Protein AF-A0A8B6CRE3-F1 (afdb_monomer)

Nearest PDB structures (foldseek):
  6i1z-assembly1_A  TM=7.083E-01  e=6.833E-04  Zea mays
  5oge-assembly2_B  TM=6.617E-01  e=1.080E-01  Saccharomyces cerevisiae S288C
  5oge-assembly1_A  TM=6.511E-01  e=1.199E-01  Saccharomyces cerevisiae S288C
  5oge-assembly1_E  TM=6.604E-01  e=1.640E-01  Saccharomyces cerevisiae S288C

Structure (mmCIF, N/CA/C/O backbone):
data_AF-A0A8B6CRE3-F1
#
_entry.id   AF-A0A8B6CRE3-F1
#
loop_
_atom_site.group_PDB
_atom_site.id
_atom_site.type_symbol
_atom_site.label_atom_id
_atom_site.label_alt_id
_atom_site.label_comp_id
_atom_site.label_asym_id
_atom_site.label_entity_id
_atom_site.label_seq_id
_atom_site.pdbx_PDB_ins_code
_atom_site.Cartn_x
_atom_site.Cartn_y
_atom_site.Cartn_z
_atom_site.occupancy
_atom_site.B_iso_or_equiv
_atom_site.auth_seq_id
_atom_site.auth_comp_id
_atom_site.auth_asym_id
_atom_site.auth_atom_id
_atom_site.pdbx_PDB_model_num
ATOM 1 N N . MET A 1 1 ? -23.042 31.629 43.636 1.00 33.00 1 MET A N 1
ATOM 2 C CA . MET A 1 1 ? -23.044 31.567 42.159 1.00 33.00 1 MET A CA 1
ATOM 3 C C . MET A 1 1 ? -22.557 30.177 41.751 1.00 33.00 1 MET A C 1
ATOM 5 O O . MET A 1 1 ? -21.409 29.861 41.999 1.00 33.00 1 MET A O 1
ATOM 9 N N . LYS A 1 2 ? -23.509 29.351 41.285 1.00 31.88 2 LYS A N 1
ATOM 10 C CA . LYS A 1 2 ? -23.461 27.961 40.771 1.00 31.88 2 LYS A CA 1
ATOM 11 C C . LYS A 1 2 ? -22.619 26.887 41.491 1.00 31.88 2 LYS A C 1
ATOM 13 O O . LYS A 1 2 ? -21.472 26.625 41.160 1.00 31.88 2 LYS A O 1
ATOM 18 N N . LEU A 1 3 ? -23.333 26.172 42.363 1.00 33.44 3 LEU A N 1
ATOM 19 C CA . LEU A 1 3 ? -23.233 24.728 42.592 1.00 33.44 3 LEU A CA 1
ATOM 20 C C . LEU A 1 3 ? -23.450 23.946 41.281 1.00 33.44 3 LEU A C 1
ATOM 22 O O . LEU A 1 3 ? -24.386 24.267 40.550 1.00 33.44 3 LEU A O 1
ATOM 26 N N . TYR A 1 4 ? -22.675 22.882 41.055 1.00 28.62 4 TYR A N 1
ATOM 27 C CA . TYR A 1 4 ? -23.170 21.641 40.447 1.00 28.62 4 TYR A CA 1
ATOM 28 C C . TYR A 1 4 ? -22.479 20.444 41.114 1.00 28.62 4 TYR A C 1
ATOM 30 O O . TYR A 1 4 ? -21.312 20.146 40.884 1.00 28.62 4 TYR A O 1
ATOM 38 N N . TYR A 1 5 ? -23.248 19.816 41.998 1.00 32.84 5 TYR A N 1
ATOM 39 C CA . TYR A 1 5 ? -23.133 18.437 42.463 1.00 32.84 5 TYR A CA 1
ATOM 40 C C . TYR A 1 5 ? -23.416 17.498 41.274 1.00 32.84 5 TYR A C 1
ATOM 42 O O . TYR A 1 5 ? -24.185 17.907 40.397 1.00 32.84 5 TYR A O 1
ATOM 50 N N . LYS A 1 6 ? -22.903 16.254 41.288 1.00 31.64 6 LYS A N 1
ATOM 51 C CA . LYS A 1 6 ? -23.678 15.005 41.066 1.00 31.64 6 LYS A CA 1
ATOM 52 C C . LYS A 1 6 ? -22.848 13.860 40.446 1.00 31.64 6 LYS A C 1
ATOM 54 O O . LYS A 1 6 ? -22.390 13.955 39.313 1.00 31.64 6 LYS A O 1
ATOM 59 N N . ASN A 1 7 ? -22.834 12.763 41.207 1.00 37.19 7 ASN A N 1
ATOM 60 C CA . ASN A 1 7 ? -22.562 11.361 40.871 1.00 37.19 7 ASN A CA 1
ATOM 61 C C . ASN A 1 7 ? -21.112 10.862 40.915 1.00 37.19 7 ASN A C 1
ATOM 63 O O . ASN A 1 7 ? -20.439 10.703 39.899 1.00 37.19 7 ASN A O 1
ATOM 67 N N . ASP A 1 8 ? -20.734 10.459 42.129 1.00 43.66 8 ASP A N 1
ATOM 68 C CA . ASP A 1 8 ? -19.935 9.264 42.386 1.00 43.66 8 ASP A CA 1
ATOM 69 C C . ASP A 1 8 ? -20.635 8.024 41.796 1.00 43.66 8 ASP A C 1
ATOM 71 O O . ASP A 1 8 ? -21.373 7.309 42.469 1.00 43.66 8 ASP A O 1
ATOM 75 N N . GLU A 1 9 ? -20.404 7.760 40.515 1.00 34.50 9 GLU A N 1
ATOM 76 C CA . GLU A 1 9 ? -20.385 6.394 40.004 1.00 34.50 9 GLU A CA 1
ATOM 77 C C . GLU A 1 9 ? -18.933 6.081 39.666 1.00 34.50 9 GLU A C 1
ATOM 79 O O . GLU A 1 9 ? -18.397 6.478 38.629 1.00 34.50 9 GLU A O 1
ATOM 84 N N . VAL A 1 10 ? -18.274 5.370 40.580 1.00 39.34 10 VAL A N 1
ATOM 85 C CA . VAL A 1 10 ? -17.059 4.628 40.259 1.00 39.34 10 VAL A CA 1
ATOM 86 C C . VAL A 1 10 ? -17.464 3.619 39.188 1.00 39.34 10 VAL A C 1
ATOM 88 O O . VAL A 1 10 ? -17.980 2.546 39.499 1.00 39.34 10 VAL A O 1
ATOM 91 N N . LEU A 1 11 ? -17.280 3.983 37.914 1.00 35.19 11 LEU A N 1
ATOM 92 C CA . LEU A 1 11 ? -17.276 3.036 36.805 1.00 35.19 11 LEU A CA 1
ATOM 93 C C . LEU A 1 11 ? -16.412 1.855 37.258 1.00 35.19 11 LEU A C 1
ATOM 95 O O . LEU A 1 11 ? -15.239 2.078 37.581 1.00 35.19 11 LEU A O 1
ATOM 99 N N . PRO A 1 12 ? -16.942 0.620 37.330 1.00 31.61 12 PRO A N 1
ATOM 100 C CA . PRO A 1 12 ? -16.087 -0.512 37.608 1.00 31.61 12 PRO A CA 1
ATOM 101 C C . PRO A 1 12 ? -15.033 -0.493 36.512 1.00 31.61 12 PRO A C 1
ATOM 103 O O . PRO A 1 12 ? -15.376 -0.515 35.328 1.00 31.61 12 PRO A O 1
ATOM 106 N N . LEU A 1 13 ? -13.760 -0.394 36.910 1.00 39.12 13 LEU A N 1
ATOM 107 C CA . LEU A 1 13 ? -12.634 -0.699 36.042 1.00 39.12 13 LEU A CA 1
ATOM 108 C C . LEU A 1 13 ? -12.998 -2.020 35.378 1.00 39.12 13 LEU A C 1
ATOM 110 O O . LEU A 1 13 ? -12.989 -3.064 36.034 1.00 39.12 13 LEU A O 1
ATOM 114 N N . GLN A 1 14 ? -13.431 -1.956 34.115 1.00 39.16 14 GLN A N 1
ATOM 115 C CA . GLN A 1 14 ? -13.709 -3.131 33.317 1.00 39.16 14 GLN A CA 1
ATOM 116 C C . GLN A 1 14 ? -12.368 -3.831 33.221 1.00 39.16 14 GLN A C 1
ATOM 118 O O . GLN A 1 14 ? -11.506 -3.489 32.417 1.00 39.16 14 GLN A O 1
ATOM 123 N N . ASN A 1 15 ? -12.185 -4.775 34.134 1.00 40.69 15 ASN A N 1
ATOM 124 C CA . ASN A 1 15 ? -11.089 -5.701 34.181 1.00 40.69 15 ASN A CA 1
ATOM 125 C C . ASN A 1 15 ? -11.290 -6.595 32.957 1.00 40.69 15 ASN A C 1
ATOM 127 O O . ASN A 1 15 ? -11.902 -7.664 33.032 1.00 40.69 15 ASN A O 1
ATOM 131 N N . THR A 1 16 ? -10.899 -6.088 31.784 1.00 46.41 16 THR A N 1
ATOM 132 C CA . THR A 1 16 ? -10.845 -6.852 30.546 1.00 46.41 16 THR A CA 1
ATOM 133 C C . THR A 1 16 ? -9.880 -7.985 30.825 1.00 46.41 16 THR A C 1
ATOM 135 O O . THR A 1 16 ? -8.665 -7.799 30.859 1.00 46.41 16 THR A O 1
ATOM 138 N N . LYS A 1 17 ? -10.459 -9.143 31.146 1.00 44.06 17 LYS A N 1
ATOM 139 C CA . LYS A 1 17 ? -9.772 -10.346 31.605 1.00 44.06 17 LYS A CA 1
ATOM 140 C C . LYS A 1 17 ? -8.507 -10.580 30.763 1.00 44.06 17 LYS A C 1
ATOM 142 O O . LYS A 1 17 ? -8.600 -10.473 29.536 1.00 44.06 17 LYS A O 1
ATOM 147 N N . PRO A 1 18 ? -7.374 -11.006 31.353 1.00 54.81 18 PRO A N 1
ATOM 148 C CA . PRO A 1 18 ? -6.128 -11.276 30.621 1.00 54.81 18 PRO A CA 1
ATOM 149 C C . PRO A 1 18 ? -6.309 -12.286 29.472 1.00 54.81 18 PRO A C 1
ATOM 151 O O . PRO A 1 18 ? -5.592 -12.238 28.479 1.00 54.81 18 PRO A O 1
ATOM 154 N N . LYS A 1 19 ? -7.344 -13.138 29.545 1.00 53.16 19 LYS A N 1
ATOM 155 C CA . LYS A 1 19 ? -7.753 -14.054 28.467 1.00 53.16 19 LYS A CA 1
ATOM 156 C C . LYS A 1 19 ? -8.211 -13.343 27.182 1.00 53.16 19 LYS A C 1
ATOM 158 O O . LYS A 1 19 ? -7.986 -13.872 26.102 1.00 53.16 19 LYS A O 1
ATOM 163 N N . SER A 1 20 ? -8.813 -12.155 27.278 1.00 69.88 20 SER A N 1
ATOM 164 C CA . SER A 1 20 ? -9.224 -11.358 26.107 1.00 69.88 20 SER A CA 1
ATOM 165 C C . SER A 1 20 ? -8.036 -10.686 25.413 1.00 69.88 20 SER A C 1
ATOM 167 O O . SER A 1 20 ? -7.996 -10.647 24.187 1.00 69.88 20 SER A O 1
ATOM 169 N N . ALA A 1 21 ? -7.041 -10.237 26.187 1.00 77.69 21 ALA A N 1
ATOM 170 C CA . ALA A 1 21 ? -5.801 -9.663 25.668 1.00 77.69 21 ALA A CA 1
ATOM 171 C C . ALA A 1 21 ? -4.895 -10.731 25.038 1.00 77.69 21 ALA A C 1
ATOM 173 O O . ALA A 1 21 ? -4.285 -10.500 24.001 1.00 77.69 21 ALA A O 1
ATOM 174 N N . PHE A 1 22 ? -4.840 -11.925 25.635 1.00 80.50 22 PHE A N 1
ATOM 175 C CA . PHE A 1 22 ? -4.118 -13.051 25.051 1.00 80.50 22 PHE A CA 1
ATOM 176 C C . PHE A 1 22 ? -4.774 -13.529 23.750 1.00 80.50 22 PHE A C 1
ATOM 178 O O . PHE A 1 22 ? -4.088 -13.701 22.748 1.00 80.50 22 PHE A O 1
ATOM 185 N N . LEU A 1 23 ? -6.103 -13.687 23.730 1.00 84.00 23 LEU A N 1
ATOM 186 C CA . LEU A 1 23 ? -6.820 -14.092 22.520 1.00 84.00 23 LEU A CA 1
ATOM 187 C C . LEU A 1 23 ? -6.678 -13.056 21.399 1.00 84.00 23 LEU A C 1
ATOM 189 O O . LEU A 1 23 ? -6.436 -13.436 20.256 1.00 84.00 23 LEU A O 1
ATOM 193 N N . SER A 1 24 ? -6.768 -11.761 21.715 1.00 82.50 24 SER A N 1
ATOM 194 C CA . SER A 1 24 ? -6.562 -10.710 20.717 1.00 82.50 24 SER A CA 1
ATOM 195 C C . SER A 1 24 ? -5.120 -10.688 20.211 1.00 82.50 24 SER A C 1
ATOM 197 O O . SER A 1 24 ? -4.913 -10.559 19.009 1.00 82.50 24 SER A O 1
ATOM 199 N N . LEU A 1 25 ? -4.123 -10.902 21.074 1.00 87.19 25 LEU A N 1
ATOM 200 C CA . LEU A 1 25 ? -2.724 -11.022 20.659 1.00 87.19 25 LEU A CA 1
ATOM 201 C C . LEU A 1 25 ? -2.509 -12.212 19.714 1.00 87.19 25 LEU A C 1
ATOM 203 O O . LEU A 1 25 ? -1.847 -12.063 18.687 1.00 87.19 25 LEU A O 1
ATOM 207 N N . VAL A 1 26 ? -3.083 -13.375 20.029 1.00 90.56 26 VAL A N 1
ATOM 208 C CA . VAL A 1 26 ? -3.006 -14.571 19.175 1.00 90.56 26 VAL A CA 1
ATOM 209 C C . VAL A 1 26 ? -3.680 -14.318 17.825 1.00 90.56 26 VAL A C 1
ATOM 211 O O . VAL A 1 26 ? -3.103 -14.650 16.792 1.00 90.56 26 VAL A O 1
ATOM 214 N N . GLN A 1 27 ? -4.848 -13.672 17.809 1.00 87.06 27 GLN A N 1
ATOM 215 C CA . GLN A 1 27 ? -5.541 -13.284 16.576 1.00 87.06 27 GLN A CA 1
ATOM 216 C C . GLN A 1 27 ? -4.703 -12.319 15.732 1.00 87.06 27 GLN A C 1
ATOM 218 O O . GLN A 1 27 ? -4.482 -12.581 14.552 1.00 87.06 27 GLN A O 1
ATOM 223 N N . TRP A 1 28 ? -4.171 -11.254 16.335 1.00 87.19 28 TRP A N 1
ATOM 224 C CA . TRP A 1 28 ? -3.284 -10.304 15.660 1.00 87.19 28 TRP A CA 1
ATOM 225 C C . TRP A 1 28 ? -2.042 -10.988 15.089 1.00 87.19 28 TRP A C 1
ATOM 227 O O . TRP A 1 28 ? -1.660 -10.727 13.951 1.00 87.19 28 TRP A O 1
ATOM 237 N N . THR A 1 29 ? -1.440 -11.901 15.850 1.00 88.12 29 THR A N 1
ATOM 238 C CA . THR A 1 29 ? -0.252 -12.643 15.415 1.00 88.12 29 THR A CA 1
ATOM 239 C C . THR A 1 29 ? -0.581 -13.572 14.247 1.00 88.12 29 THR A C 1
ATOM 241 O O . THR A 1 29 ? 0.136 -13.566 13.250 1.00 88.12 29 THR A O 1
ATOM 244 N N . CYS A 1 30 ? -1.696 -14.308 14.309 1.00 92.19 30 CYS A N 1
ATOM 245 C CA . CYS A 1 30 ? -2.172 -15.122 13.187 1.00 92.19 30 CYS A CA 1
ATOM 246 C C . CYS A 1 30 ? -2.424 -14.277 11.934 1.00 92.19 30 CYS A C 1
ATOM 248 O O . CYS A 1 30 ? -1.997 -14.665 10.849 1.00 92.19 30 CYS A O 1
ATOM 250 N N . MET A 1 31 ? -3.067 -13.113 12.072 1.00 89.19 31 MET A N 1
ATOM 251 C CA . MET A 1 31 ? -3.314 -12.206 10.947 1.00 89.19 31 MET A CA 1
ATOM 252 C C . MET A 1 31 ? -2.009 -11.703 10.318 1.00 89.19 31 MET A C 1
ATOM 25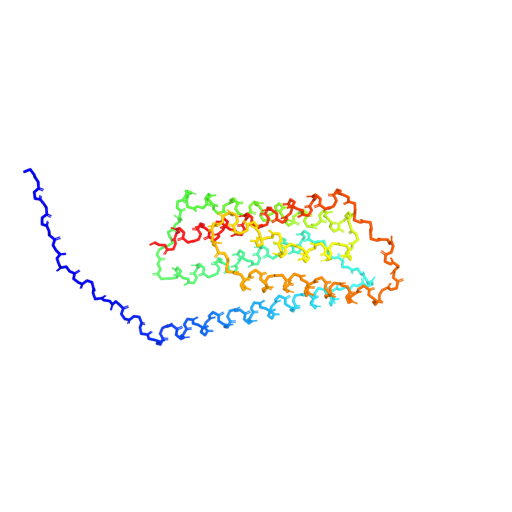4 O O . MET A 1 31 ? -1.903 -11.658 9.094 1.00 89.19 31 MET A O 1
ATOM 258 N N . LEU A 1 32 ? -1.001 -11.367 11.131 1.00 88.38 32 LEU A N 1
ATOM 259 C CA . LEU A 1 32 ? 0.308 -10.930 10.638 1.00 88.38 32 LEU A CA 1
ATOM 260 C C . LEU A 1 32 ? 1.062 -12.047 9.912 1.00 88.38 32 LEU A C 1
ATOM 262 O O . LEU A 1 32 ? 1.608 -11.807 8.834 1.00 88.38 32 LEU A O 1
ATOM 266 N N . ILE A 1 33 ? 1.072 -13.263 10.464 1.00 92.12 33 ILE A N 1
ATOM 267 C CA . ILE A 1 33 ? 1.720 -14.419 9.830 1.00 92.12 33 ILE A CA 1
ATOM 268 C C . ILE A 1 33 ? 1.030 -14.742 8.503 1.00 92.12 33 ILE A C 1
ATOM 270 O O . ILE A 1 33 ? 1.698 -14.832 7.476 1.00 92.12 33 ILE A O 1
ATOM 274 N N . ALA A 1 34 ? -0.301 -14.844 8.498 1.00 90.88 34 ALA A N 1
ATOM 275 C CA . ALA A 1 34 ? -1.070 -15.119 7.288 1.00 90.88 34 ALA A CA 1
ATOM 276 C C . ALA A 1 34 ? -0.856 -14.039 6.215 1.00 90.88 34 ALA A C 1
ATOM 278 O O . ALA A 1 34 ? -0.630 -14.369 5.054 1.00 90.88 34 ALA A O 1
ATOM 279 N N . GLY A 1 35 ? -0.861 -12.757 6.600 1.00 87.44 35 GLY A N 1
ATOM 280 C CA . GLY A 1 35 ? -0.605 -11.646 5.682 1.00 87.44 35 GLY A CA 1
ATOM 281 C C . GLY A 1 35 ? 0.807 -11.668 5.094 1.00 87.44 35 GLY A C 1
ATOM 282 O O . GLY A 1 35 ? 0.977 -11.446 3.898 1.00 87.44 35 GLY A O 1
ATOM 283 N N . THR A 1 36 ? 1.811 -11.999 5.909 1.00 87.44 36 THR A N 1
ATOM 284 C CA . THR A 1 36 ? 3.208 -12.107 5.458 1.00 87.44 36 THR A CA 1
ATOM 285 C C . THR A 1 36 ? 3.385 -13.273 4.489 1.00 87.44 36 THR A C 1
ATOM 287 O O . THR A 1 36 ? 3.995 -13.105 3.435 1.00 87.44 36 THR A O 1
ATOM 290 N N . LEU A 1 37 ? 2.803 -14.436 4.798 1.00 89.69 37 LEU A N 1
ATOM 291 C CA . LEU A 1 37 ? 2.833 -15.604 3.916 1.00 89.69 37 LEU A CA 1
ATOM 292 C C . LEU A 1 37 ? 2.104 -15.336 2.598 1.00 89.69 37 LEU A C 1
ATOM 294 O O . LEU A 1 37 ? 2.625 -15.679 1.540 1.00 89.69 37 LEU A O 1
ATOM 298 N N . ALA A 1 38 ? 0.937 -14.689 2.640 1.00 87.31 38 ALA A N 1
ATOM 299 C CA . ALA A 1 38 ? 0.190 -14.326 1.439 1.00 87.31 38 ALA A CA 1
ATOM 300 C C . ALA A 1 38 ? 0.984 -13.356 0.549 1.00 87.31 38 ALA A C 1
ATOM 302 O O . ALA A 1 38 ? 1.078 -13.569 -0.659 1.00 87.31 38 ALA A O 1
ATOM 303 N N . TYR A 1 39 ? 1.601 -12.329 1.143 1.00 82.00 39 TYR A N 1
ATOM 304 C CA . TYR A 1 39 ? 2.417 -11.362 0.408 1.00 82.00 39 TYR A CA 1
ATOM 305 C C . TYR A 1 39 ? 3.693 -11.991 -0.169 1.00 82.00 39 TYR A C 1
ATOM 307 O O . TYR A 1 39 ? 4.033 -11.733 -1.319 1.00 82.00 39 TYR A O 1
ATOM 315 N N . GLY A 1 40 ? 4.372 -12.861 0.585 1.00 81.00 40 GLY A N 1
ATOM 316 C CA . GLY A 1 40 ? 5.542 -13.595 0.090 1.00 81.00 40 GLY A CA 1
ATOM 317 C C . GLY A 1 40 ? 5.197 -14.579 -1.033 1.00 81.00 40 GLY A C 1
ATOM 318 O O . GLY A 1 40 ? 5.919 -14.672 -2.023 1.00 81.00 40 GLY A O 1
ATOM 319 N N . SER A 1 41 ? 4.059 -15.269 -0.921 1.00 84.94 41 SER A N 1
ATOM 320 C CA . SER A 1 41 ? 3.597 -16.230 -1.933 1.00 84.94 41 SER A CA 1
ATOM 321 C C . SER A 1 41 ? 3.169 -15.549 -3.235 1.00 84.94 41 SER A C 1
ATOM 323 O O . SER A 1 41 ? 3.349 -16.120 -4.307 1.00 84.94 41 SER A O 1
ATOM 325 N N . TYR A 1 42 ? 2.631 -14.325 -3.162 1.00 81.69 42 TYR A N 1
ATOM 326 C CA . TYR A 1 42 ? 2.219 -13.549 -4.336 1.00 81.69 42 TYR A CA 1
ATOM 327 C C . TYR A 1 42 ? 3.349 -13.409 -5.366 1.00 81.69 42 TYR A C 1
ATOM 329 O O . TYR A 1 42 ? 3.130 -13.683 -6.544 1.00 81.69 42 TYR A O 1
ATOM 337 N N . THR A 1 43 ? 4.562 -13.059 -4.933 1.00 74.88 43 THR A N 1
ATOM 338 C CA . THR A 1 43 ? 5.712 -12.891 -5.837 1.00 74.88 43 THR A CA 1
ATOM 339 C C . THR A 1 43 ? 6.073 -14.193 -6.554 1.00 74.88 43 THR A C 1
ATOM 341 O O . THR A 1 43 ? 6.347 -14.183 -7.752 1.00 74.88 43 THR A O 1
ATOM 344 N N . ILE A 1 44 ? 6.009 -15.325 -5.846 1.00 82.50 44 ILE A N 1
ATOM 345 C CA . ILE A 1 44 ? 6.280 -16.652 -6.417 1.00 82.50 44 ILE A CA 1
ATOM 346 C C . ILE A 1 44 ? 5.241 -16.982 -7.492 1.00 82.50 44 ILE A C 1
ATOM 348 O O . ILE A 1 44 ? 5.604 -17.390 -8.591 1.00 82.50 44 ILE A O 1
ATOM 352 N N . PHE A 1 45 ? 3.953 -16.763 -7.209 1.00 83.69 45 PHE A N 1
ATOM 353 C CA . PHE A 1 45 ? 2.894 -17.009 -8.188 1.00 83.69 45 PHE A CA 1
ATOM 354 C C . PHE A 1 45 ? 3.024 -16.129 -9.429 1.00 83.69 45 PHE A C 1
ATOM 356 O O . PHE A 1 45 ? 2.796 -16.611 -10.532 1.00 83.69 45 PHE A O 1
ATOM 363 N N . VAL A 1 46 ? 3.423 -14.865 -9.273 1.00 78.81 46 VAL A N 1
ATOM 364 C CA . VAL A 1 46 ? 3.656 -13.976 -10.418 1.00 78.81 46 VAL A CA 1
ATOM 365 C C . VAL A 1 46 ? 4.796 -14.494 -11.298 1.00 78.81 46 VAL A C 1
ATOM 367 O O . VAL A 1 46 ? 4.624 -14.531 -12.513 1.00 78.81 46 VAL A O 1
ATOM 370 N N . HIS A 1 47 ? 5.905 -14.958 -10.712 1.00 74.50 47 HIS A N 1
ATOM 371 C CA . HIS A 1 47 ? 7.003 -15.560 -11.481 1.00 74.50 47 HIS A CA 1
ATOM 372 C C . HIS A 1 47 ? 6.625 -16.884 -12.147 1.00 74.50 47 HIS A C 1
ATOM 374 O O . HIS A 1 47 ? 7.080 -17.162 -13.249 1.00 74.50 47 HIS A O 1
ATOM 380 N N . LEU A 1 48 ? 5.769 -17.700 -11.530 1.00 84.06 48 LEU A N 1
ATOM 381 C CA . LEU A 1 48 ? 5.282 -18.930 -12.165 1.00 84.06 48 LEU A CA 1
ATOM 382 C C . LEU A 1 48 ? 4.400 -18.661 -13.393 1.00 84.06 48 LEU A C 1
ATOM 384 O O . LEU A 1 48 ? 4.275 -19.529 -14.253 1.00 84.06 48 LEU A O 1
ATOM 388 N N . CYS A 1 49 ? 3.793 -17.478 -13.483 1.00 82.25 49 CYS A N 1
ATOM 389 C CA . CYS A 1 49 ? 3.006 -17.060 -14.641 1.00 82.25 49 CYS A CA 1
ATOM 390 C C . CYS A 1 49 ? 3.851 -16.414 -15.755 1.00 82.25 49 CYS A C 1
ATOM 392 O O . CYS A 1 49 ? 3.292 -15.940 -16.747 1.00 82.25 49 CYS A O 1
ATOM 394 N N . GLU A 1 50 ? 5.170 -16.341 -15.586 1.00 78.69 50 GLU A N 1
ATOM 395 C CA . GLU A 1 50 ? 6.094 -15.785 -16.566 1.00 78.69 50 GLU A CA 1
ATOM 396 C C . GLU A 1 50 ? 6.306 -16.772 -17.722 1.00 78.69 50 GLU A C 1
ATOM 398 O O . GLU A 1 50 ? 6.606 -17.947 -17.514 1.00 78.69 50 GLU A O 1
ATOM 403 N N . VAL A 1 51 ? 6.147 -16.290 -18.956 1.00 77.88 51 VAL A N 1
ATOM 404 C CA . VAL A 1 51 ? 6.395 -17.062 -20.180 1.00 77.88 51 VAL A CA 1
ATOM 405 C C . VAL A 1 51 ? 7.472 -16.317 -20.964 1.00 77.88 51 VAL A C 1
ATOM 407 O O . VAL A 1 51 ? 7.320 -15.131 -21.254 1.00 77.88 51 VAL A O 1
ATOM 410 N N . ASP A 1 52 ? 8.589 -16.984 -21.254 1.00 75.25 52 ASP A N 1
ATOM 411 C CA . ASP A 1 52 ? 9.736 -16.422 -21.988 1.00 75.25 52 ASP A CA 1
ATOM 412 C C . ASP A 1 52 ? 10.340 -15.141 -21.377 1.00 75.25 52 ASP A C 1
ATOM 414 O O . ASP A 1 52 ? 10.741 -14.212 -22.084 1.00 75.25 52 ASP A O 1
ATOM 418 N N . GLY A 1 53 ? 10.411 -15.063 -20.046 1.00 69.31 53 GLY A N 1
ATOM 419 C CA . GLY A 1 53 ? 11.006 -13.907 -19.368 1.00 69.31 53 GLY A CA 1
ATOM 420 C C . GLY A 1 53 ? 10.088 -12.675 -19.314 1.00 69.31 53 GLY A C 1
ATOM 421 O O . GLY A 1 53 ? 10.547 -11.558 -19.055 1.00 69.31 53 GLY A O 1
ATOM 422 N N . ARG A 1 54 ? 8.806 -12.832 -19.678 1.00 65.44 54 ARG A N 1
ATOM 423 C CA . ARG A 1 54 ? 7.814 -11.753 -19.720 1.00 65.44 54 ARG A CA 1
ATOM 424 C C . ARG A 1 54 ? 6.504 -12.186 -19.085 1.00 65.44 54 ARG A C 1
ATOM 426 O O . ARG A 1 54 ? 6.044 -13.315 -19.230 1.00 65.44 54 ARG A O 1
ATOM 433 N N . ILE A 1 55 ? 5.866 -11.239 -18.410 1.00 75.12 55 ILE A N 1
ATOM 434 C CA . ILE A 1 55 ? 4.527 -11.419 -17.863 1.00 75.12 55 ILE A CA 1
ATOM 435 C C . ILE A 1 55 ? 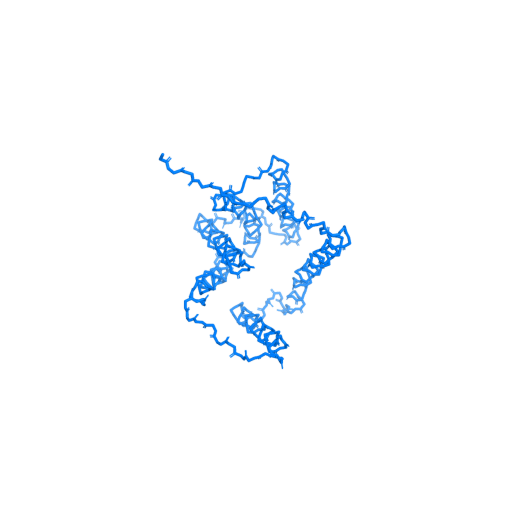3.519 -11.096 -18.982 1.00 75.12 55 ILE A C 1
ATOM 437 O O . ILE A 1 55 ? 3.478 -9.951 -19.438 1.00 75.12 55 ILE A O 1
ATOM 441 N N . PRO A 1 56 ? 2.712 -12.066 -19.455 1.00 75.56 56 PRO A N 1
ATOM 442 C CA . PRO A 1 56 ? 1.858 -11.885 -20.635 1.00 75.56 56 PRO A CA 1
ATOM 443 C C . PRO A 1 56 ? 0.600 -11.045 -20.366 1.00 75.56 56 PRO A C 1
ATOM 445 O O . PRO A 1 56 ? -0.100 -10.657 -21.301 1.00 75.56 56 PRO A O 1
ATO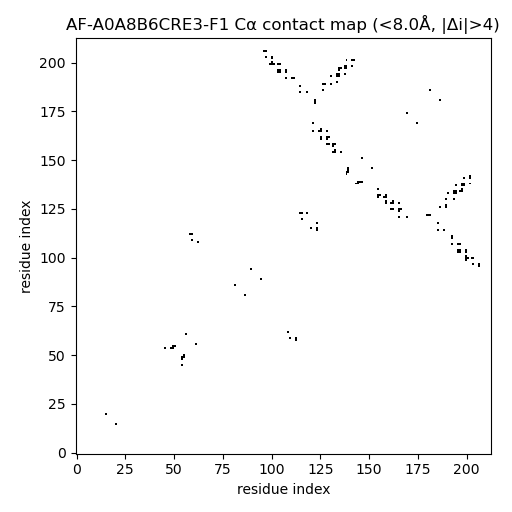M 448 N N . PHE A 1 57 ? 0.285 -10.765 -19.099 1.00 76.62 57 PHE A N 1
ATOM 449 C CA . PHE A 1 57 ? -0.896 -10.005 -18.700 1.00 76.62 57 PHE A CA 1
ATOM 450 C C . PHE A 1 57 ? -0.569 -8.548 -18.352 1.00 76.62 57 PHE A C 1
ATOM 452 O O . PHE A 1 57 ? 0.472 -8.229 -17.781 1.00 76.62 57 PHE A O 1
ATOM 459 N N . SER A 1 58 ? -1.508 -7.650 -18.658 1.00 78.81 58 SER A N 1
ATOM 460 C CA . SER A 1 58 ? -1.407 -6.238 -18.286 1.00 78.81 58 SER A CA 1
ATOM 461 C C . SER A 1 58 ? -1.587 -6.050 -16.777 1.00 78.81 58 SER A C 1
ATOM 463 O O . SER A 1 58 ? -2.542 -6.554 -16.183 1.00 78.81 58 SER A O 1
ATOM 465 N N . SER A 1 59 ? -0.713 -5.248 -16.164 1.00 71.00 59 SER A N 1
ATOM 466 C CA . SER A 1 59 ? -0.774 -4.910 -14.733 1.00 71.00 59 SER A CA 1
ATOM 467 C C . SER A 1 59 ? -2.099 -4.239 -14.329 1.00 71.00 59 SER A C 1
ATOM 469 O O . SER A 1 59 ? -2.619 -4.455 -13.228 1.00 71.00 59 SER A O 1
ATOM 471 N N . ALA A 1 60 ? -2.716 -3.490 -15.251 1.00 74.25 60 ALA A N 1
ATOM 472 C CA . ALA A 1 60 ? -4.020 -2.874 -15.025 1.00 74.25 60 ALA A CA 1
ATOM 473 C C . ALA A 1 60 ? -5.125 -3.931 -14.865 1.00 74.25 60 ALA A C 1
ATOM 475 O O . ALA A 1 60 ? -5.931 -3.844 -13.940 1.00 74.25 60 ALA A O 1
ATOM 476 N N . SER A 1 61 ? -5.128 -4.967 -15.709 1.00 81.81 61 SER A N 1
ATOM 477 C CA . SER A 1 61 ? -6.102 -6.062 -15.647 1.00 81.81 61 SER A CA 1
ATOM 478 C C . SER A 1 61 ? -5.980 -6.849 -14.342 1.00 81.81 61 SER A C 1
ATOM 480 O O . SER A 1 61 ? -6.990 -7.100 -13.685 1.00 81.81 61 SER A O 1
ATOM 482 N N . SER A 1 62 ? -4.754 -7.156 -13.911 1.00 80.31 62 SER A N 1
ATOM 483 C CA . SER A 1 62 ? -4.508 -7.827 -12.628 1.00 80.31 62 SER A CA 1
ATOM 484 C C . SER A 1 62 ? -4.998 -6.992 -11.446 1.00 80.31 62 SER A C 1
ATOM 486 O O . SER A 1 62 ? -5.652 -7.514 -10.544 1.00 80.31 62 SER A O 1
ATOM 488 N N . THR A 1 63 ? -4.759 -5.678 -11.474 1.00 81.62 63 THR A N 1
ATOM 489 C CA . THR A 1 63 ? -5.242 -4.756 -10.436 1.00 81.62 63 THR A CA 1
ATOM 490 C C . THR A 1 63 ? -6.771 -4.732 -10.381 1.00 81.62 63 THR A C 1
ATOM 492 O O . THR A 1 63 ? -7.350 -4.838 -9.301 1.00 81.62 63 THR A O 1
ATOM 495 N N . LEU A 1 64 ? -7.441 -4.660 -11.535 1.00 82.69 64 LEU A N 1
ATOM 496 C CA . LEU A 1 64 ? -8.904 -4.690 -11.614 1.00 82.69 64 LEU A CA 1
ATOM 497 C C . LEU A 1 64 ? -9.486 -6.002 -11.072 1.00 82.69 64 LEU A C 1
ATOM 499 O O . LEU A 1 64 ? -10.470 -5.974 -10.330 1.00 82.69 64 LEU A O 1
ATOM 503 N N . MET A 1 65 ? -8.871 -7.144 -11.389 1.00 85.19 65 MET A N 1
ATOM 504 C CA . MET A 1 65 ? -9.285 -8.442 -10.847 1.00 85.19 65 MET A CA 1
ATOM 505 C C . MET A 1 65 ? -9.138 -8.496 -9.323 1.00 85.19 65 MET A C 1
ATOM 507 O O . MET A 1 65 ? -10.037 -8.990 -8.640 1.00 85.19 65 MET A O 1
ATOM 511 N N . ILE A 1 66 ? -8.051 -7.950 -8.772 1.00 85.69 66 ILE A N 1
ATOM 512 C CA . ILE A 1 66 ? -7.823 -7.886 -7.322 1.00 85.69 66 ILE A CA 1
ATOM 513 C C . ILE A 1 66 ? -8.882 -7.012 -6.639 1.00 85.69 66 ILE A C 1
ATOM 515 O O . ILE A 1 66 ? -9.466 -7.435 -5.642 1.00 85.69 66 ILE A O 1
ATOM 519 N N . GLU A 1 67 ? -9.172 -5.824 -7.171 1.00 85.50 67 GLU A N 1
ATOM 520 C CA . GLU A 1 67 ? -10.198 -4.940 -6.602 1.00 85.50 67 GLU A CA 1
ATOM 521 C C . GLU A 1 67 ? -11.601 -5.553 -6.700 1.00 85.50 67 GLU A C 1
ATOM 523 O O . GLU A 1 67 ? -12.370 -5.507 -5.739 1.00 85.50 67 GLU A O 1
ATOM 528 N N . THR A 1 68 ? -11.908 -6.234 -7.808 1.00 88.00 68 THR A N 1
ATOM 529 C CA . THR A 1 68 ? -13.167 -6.978 -7.966 1.00 88.00 68 THR A CA 1
ATOM 530 C C . THR A 1 68 ? -13.271 -8.109 -6.942 1.00 88.00 68 THR A C 1
ATOM 532 O O . THR A 1 68 ? -14.310 -8.286 -6.311 1.00 88.00 68 THR A O 1
ATOM 535 N N . SER A 1 69 ? -12.183 -8.842 -6.707 1.00 87.81 69 SER A N 1
ATOM 536 C CA . SER A 1 69 ? -12.143 -9.935 -5.726 1.00 87.81 69 SER A CA 1
ATOM 537 C C . SER A 1 69 ? -12.343 -9.426 -4.296 1.00 87.81 69 SER A C 1
ATOM 539 O O . SER A 1 69 ? -13.088 -10.027 -3.516 1.00 87.81 69 SER A O 1
ATOM 541 N N . LYS A 1 70 ? -11.732 -8.284 -3.949 1.00 87.75 70 LYS A N 1
ATOM 542 C CA . LYS A 1 70 ? -11.958 -7.602 -2.665 1.00 87.75 70 LYS A CA 1
ATOM 543 C C . LYS A 1 70 ? -13.417 -7.176 -2.518 1.00 87.75 70 LYS A C 1
ATOM 545 O O . LYS A 1 70 ? -14.010 -7.410 -1.465 1.00 87.75 70 LYS A O 1
ATOM 550 N N . LEU A 1 71 ? -14.010 -6.606 -3.570 1.00 88.31 71 LEU A N 1
ATOM 551 C CA . LEU A 1 71 ? -15.415 -6.204 -3.582 1.00 88.31 71 LEU A CA 1
ATOM 552 C C . LEU A 1 71 ? -16.339 -7.404 -3.346 1.00 88.31 71 LEU A C 1
ATOM 554 O O . LEU A 1 71 ? -17.167 -7.356 -2.441 1.00 88.31 71 LEU A O 1
ATOM 558 N N . VAL A 1 72 ? -16.150 -8.503 -4.079 1.00 90.94 72 VAL A N 1
ATOM 559 C CA . VAL A 1 72 ? -16.940 -9.733 -3.904 1.00 90.94 72 VAL A CA 1
ATOM 560 C C . VAL A 1 72 ? -16.788 -10.279 -2.484 1.00 90.94 72 VAL A C 1
ATOM 562 O O . VAL A 1 72 ? -17.787 -10.565 -1.830 1.00 90.94 72 VAL A O 1
ATOM 565 N N . THR A 1 73 ? -15.561 -10.358 -1.966 1.00 89.00 73 THR A N 1
ATOM 566 C CA . THR A 1 73 ? -15.302 -10.863 -0.607 1.00 89.00 73 THR A CA 1
ATOM 567 C C . THR A 1 73 ? -15.977 -9.990 0.451 1.00 89.00 73 THR A C 1
ATOM 569 O O . THR A 1 73 ? -16.652 -10.501 1.343 1.00 89.00 73 THR A O 1
ATOM 572 N N . SER A 1 74 ? -15.848 -8.665 0.341 1.00 87.88 74 SER A N 1
ATOM 573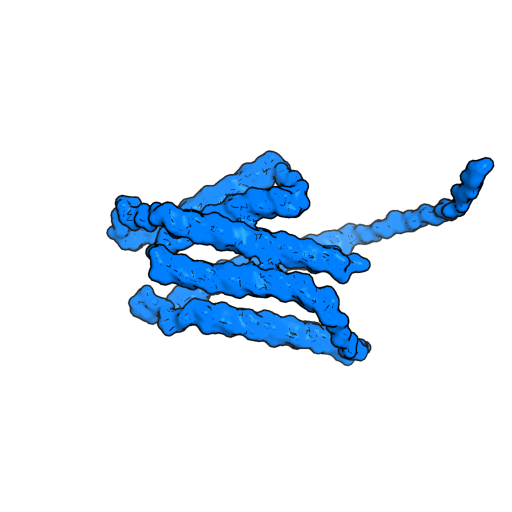 C CA . SER A 1 74 ? -16.500 -7.730 1.264 1.00 87.88 74 SER A CA 1
ATOM 574 C C . SER A 1 74 ? -18.025 -7.801 1.197 1.00 87.88 74 SER A C 1
ATOM 576 O O . SER A 1 74 ? -18.676 -7.756 2.240 1.00 87.88 74 SER A O 1
ATOM 578 N N . LEU A 1 75 ? -18.598 -7.989 0.005 1.00 87.00 75 LEU A N 1
ATOM 579 C CA . LEU A 1 75 ? -20.035 -8.161 -0.174 1.00 87.00 75 LEU A CA 1
ATOM 580 C C . LEU A 1 75 ? -20.522 -9.459 0.476 1.00 87.00 75 LEU A C 1
ATOM 582 O O . LEU A 1 75 ? -21.512 -9.437 1.200 1.00 87.00 75 LEU A O 1
ATOM 586 N N . VAL A 1 76 ? -19.808 -10.570 0.282 1.00 88.69 76 VAL A N 1
ATOM 587 C CA . VAL A 1 76 ? -20.132 -11.856 0.919 1.00 88.69 76 VAL A CA 1
ATOM 588 C C . VAL A 1 76 ? -20.107 -11.729 2.443 1.00 88.69 76 VAL A C 1
ATOM 590 O O . VAL A 1 76 ? -21.071 -12.124 3.096 1.00 88.69 76 VAL A O 1
ATOM 593 N N . LEU A 1 77 ? -19.061 -11.121 3.012 1.00 87.31 77 LEU A N 1
ATOM 594 C CA . LEU A 1 77 ? -18.962 -10.894 4.458 1.00 87.31 77 LEU A CA 1
ATOM 595 C C . LEU A 1 77 ? -20.080 -9.976 4.976 1.00 87.31 77 LEU A C 1
ATOM 597 O O . LEU A 1 77 ? -20.668 -10.248 6.023 1.00 87.31 77 LEU A O 1
ATOM 601 N N . TYR A 1 78 ? -20.420 -8.918 4.233 1.00 84.31 78 TYR A N 1
ATOM 602 C CA . TYR A 1 78 ? -21.517 -8.018 4.587 1.00 84.31 78 TYR A CA 1
ATOM 603 C C . TYR A 1 78 ? -22.871 -8.734 4.582 1.00 84.31 78 TYR A C 1
ATOM 605 O O . TYR A 1 78 ? -23.662 -8.557 5.511 1.00 84.31 78 TYR A O 1
ATOM 613 N N . LEU A 1 79 ? -23.129 -9.575 3.577 1.00 84.00 79 LEU A N 1
ATOM 614 C CA . LEU A 1 79 ? -24.352 -10.369 3.494 1.00 84.00 79 LEU A CA 1
ATOM 615 C C . LEU A 1 79 ? -24.419 -11.388 4.633 1.00 84.00 79 LEU A C 1
ATOM 617 O O . LEU A 1 79 ? -25.438 -11.448 5.309 1.00 84.00 79 LEU A O 1
ATOM 621 N N . GLN A 1 80 ? -23.326 -12.100 4.927 1.00 85.69 80 GLN A N 1
ATOM 622 C CA . GLN A 1 80 ? -23.250 -13.038 6.055 1.00 85.69 80 GLN A CA 1
ATOM 623 C C . GLN A 1 80 ? -23.518 -12.361 7.404 1.00 85.69 80 GLN A C 1
ATOM 625 O O . GLN A 1 80 ? -24.214 -12.919 8.252 1.00 85.69 80 GLN A O 1
ATOM 630 N N . GLN A 1 81 ? -23.004 -11.146 7.606 1.00 82.88 81 GLN A N 1
ATOM 631 C CA . GLN A 1 81 ? -23.217 -10.390 8.839 1.00 82.88 81 GLN A CA 1
ATOM 632 C C . GLN A 1 81 ? -24.634 -9.803 8.939 1.00 82.88 81 GLN A C 1
ATOM 634 O O . GLN A 1 81 ? -25.154 -9.612 10.042 1.00 82.88 81 GLN A O 1
ATOM 639 N N . THR A 1 82 ? -25.264 -9.539 7.793 1.00 75.12 82 THR A N 1
ATOM 640 C CA . THR A 1 82 ? -26.619 -8.985 7.690 1.00 75.12 82 THR A CA 1
ATOM 641 C C . THR A 1 82 ? -27.702 -10.065 7.585 1.00 75.12 82 THR A C 1
ATOM 643 O O . THR A 1 82 ? -28.867 -9.743 7.763 1.00 75.12 82 THR A O 1
ATOM 646 N N . SER A 1 83 ? -27.366 -11.353 7.420 1.00 64.88 83 SER A N 1
ATOM 647 C CA . SER A 1 83 ? -28.338 -12.462 7.312 1.00 64.88 83 SER A CA 1
ATOM 648 C C . SER A 1 83 ? -29.397 -12.518 8.428 1.00 64.88 83 SER A C 1
ATOM 650 O O . SER A 1 83 ? -30.455 -13.105 8.229 1.00 64.88 83 SER A O 1
ATOM 652 N N . CYS A 1 84 ? -29.148 -11.891 9.585 1.00 60.56 84 CYS A N 1
ATOM 653 C CA . CYS A 1 84 ? -30.087 -11.827 10.713 1.00 60.56 84 CYS A CA 1
ATOM 654 C C . CYS A 1 84 ? -30.583 -10.402 11.050 1.00 60.56 84 CYS A C 1
ATOM 656 O O . CYS A 1 84 ? -31.203 -10.209 12.096 1.00 60.56 84 CYS A O 1
ATOM 658 N N . LYS A 1 85 ? -30.282 -9.382 10.234 1.00 73.06 85 LYS A N 1
ATOM 659 C CA . LYS A 1 85 ? -30.630 -7.970 10.485 1.00 73.06 85 LYS A CA 1
ATOM 660 C C . LYS A 1 85 ? -31.149 -7.298 9.205 1.00 73.06 85 LYS A C 1
ATOM 662 O O . LYS A 1 85 ? -30.712 -7.651 8.118 1.00 73.06 85 LYS A O 1
ATOM 667 N N . PRO A 1 86 ? -32.056 -6.311 9.290 1.00 72.19 86 PRO A N 1
ATOM 668 C CA . PRO A 1 86 ? -32.470 -5.562 8.108 1.00 72.19 86 PRO A CA 1
ATOM 669 C C . PRO A 1 86 ? -31.268 -4.842 7.478 1.00 72.19 86 PRO A C 1
ATOM 671 O O . PRO A 1 86 ? -30.463 -4.230 8.186 1.00 72.19 86 PRO A O 1
ATOM 674 N N . ILE A 1 87 ? -31.159 -4.912 6.147 1.00 72.56 87 ILE A N 1
ATOM 675 C CA . ILE A 1 87 ? -30.130 -4.209 5.371 1.00 72.56 87 ILE A CA 1
ATOM 676 C C . ILE A 1 87 ? -30.350 -2.707 5.549 1.00 72.56 87 ILE A C 1
ATOM 678 O O . ILE A 1 87 ? -31.291 -2.132 5.006 1.00 72.56 87 ILE A O 1
ATOM 682 N N . ASN A 1 88 ? -29.479 -2.066 6.324 1.00 71.44 88 ASN A N 1
ATOM 683 C CA . ASN A 1 88 ? -29.471 -0.619 6.455 1.00 71.44 88 ASN A CA 1
ATOM 684 C C . ASN A 1 88 ? -28.480 -0.047 5.440 1.00 71.44 88 ASN A C 1
ATOM 686 O O . ASN A 1 88 ? -27.267 -0.196 5.604 1.00 71.44 88 ASN A O 1
ATOM 690 N N . ILE A 1 89 ? -28.996 0.582 4.383 1.00 73.44 89 ILE A N 1
ATOM 691 C CA . ILE A 1 89 ? -28.159 1.257 3.390 1.00 73.44 89 ILE A CA 1
ATOM 692 C C . ILE A 1 89 ? -27.552 2.486 4.074 1.00 73.44 89 ILE A C 1
ATOM 694 O O . ILE A 1 89 ? -28.297 3.370 4.514 1.00 73.44 89 ILE A O 1
ATOM 698 N N . PRO A 1 90 ? -26.218 2.583 4.198 1.00 70.88 90 PRO A N 1
ATOM 699 C CA . PRO A 1 90 ? -25.636 3.709 4.899 1.00 70.88 90 PRO A CA 1
ATOM 700 C C . PRO A 1 90 ? -25.834 4.987 4.089 1.00 70.88 90 PRO A C 1
ATOM 702 O O . PRO A 1 90 ? -25.728 4.986 2.862 1.00 70.88 90 PRO A O 1
ATOM 705 N N . LYS A 1 91 ? -26.100 6.093 4.789 1.00 76.69 91 LYS A N 1
ATOM 706 C CA . LYS A 1 91 ? -26.276 7.414 4.174 1.00 76.69 91 LYS A CA 1
ATOM 707 C C . LYS A 1 91 ? -25.053 7.779 3.329 1.00 76.69 91 LYS A C 1
ATOM 709 O O . LYS A 1 91 ? -23.925 7.471 3.707 1.00 76.69 91 LYS A O 1
ATOM 714 N N . PHE A 1 92 ? -25.270 8.511 2.237 1.00 70.75 92 PHE A N 1
ATOM 715 C CA . PHE A 1 92 ? -24.217 8.943 1.306 1.00 70.75 92 PHE A CA 1
ATOM 716 C C . PHE A 1 92 ? -23.028 9.641 1.999 1.00 70.75 92 PHE A C 1
ATOM 718 O O . PHE A 1 92 ? -21.872 9.414 1.650 1.00 70.75 92 PHE A O 1
ATOM 725 N N . THR A 1 93 ? -23.295 10.403 3.064 1.00 72.12 93 THR A N 1
ATOM 726 C CA . THR A 1 93 ? -22.283 11.061 3.909 1.00 72.12 93 THR A CA 1
ATOM 727 C C . THR A 1 93 ? -21.283 10.091 4.551 1.00 72.12 93 THR A C 1
ATOM 729 O O . THR A 1 93 ? -20.172 10.500 4.874 1.00 72.12 93 THR A O 1
ATOM 732 N N . LEU A 1 94 ? -21.654 8.819 4.737 1.00 74.25 94 LEU A N 1
ATOM 733 C CA . LEU A 1 94 ? -20.782 7.800 5.320 1.00 74.25 94 LEU A CA 1
ATOM 734 C C . LEU A 1 94 ? -19.794 7.225 4.298 1.00 74.25 94 LEU A C 1
ATOM 736 O O . LEU A 1 94 ? -18.671 6.920 4.673 1.00 74.25 94 LEU A O 1
ATOM 740 N N . TRP A 1 95 ? -20.181 7.107 3.024 1.00 73.50 95 TRP A N 1
ATOM 741 C CA . TRP A 1 95 ? -19.341 6.518 1.970 1.00 73.50 95 TRP A CA 1
ATOM 742 C C . TRP A 1 95 ? -18.402 7.530 1.312 1.00 73.50 95 TRP A C 1
ATOM 744 O O . TRP A 1 95 ? -17.290 7.177 0.924 1.00 73.50 95 TRP A O 1
ATOM 754 N N . LEU A 1 96 ? -18.821 8.796 1.222 1.00 78.31 96 LEU A N 1
ATOM 755 C CA . LEU A 1 96 ? -18.040 9.883 0.629 1.00 78.31 96 LEU A CA 1
ATOM 756 C C . LEU A 1 96 ? -16.585 9.973 1.145 1.00 78.31 96 LEU A C 1
ATOM 758 O O . LEU A 1 96 ? -15.680 10.064 0.313 1.00 78.31 96 LEU A O 1
ATOM 762 N N . PRO A 1 97 ? -16.305 9.891 2.464 1.00 81.00 97 PRO A N 1
ATOM 763 C CA . PRO A 1 97 ? -14.928 9.924 2.948 1.00 81.00 97 PRO A CA 1
ATOM 764 C C . PRO A 1 97 ? -14.110 8.696 2.511 1.00 81.00 97 PRO A C 1
ATOM 766 O O . PRO A 1 97 ? -12.923 8.843 2.246 1.00 81.00 97 PRO A O 1
ATOM 769 N N . PHE A 1 98 ? -14.708 7.509 2.343 1.00 81.06 98 PHE A N 1
ATOM 770 C CA . PHE A 1 98 ? -13.999 6.315 1.846 1.00 81.06 98 PHE A CA 1
ATOM 771 C C . PHE A 1 98 ? -13.675 6.378 0.345 1.00 81.06 98 PHE A C 1
ATOM 773 O O . PHE A 1 98 ? -12.786 5.664 -0.119 1.00 81.06 98 PHE A O 1
ATOM 780 N N . SER A 1 99 ? -14.323 7.268 -0.413 1.00 81.62 99 SER A N 1
ATOM 781 C CA . SER A 1 99 ? -14.001 7.481 -1.829 1.00 81.62 99 SER A CA 1
ATOM 782 C C . SER A 1 99 ? -12.635 8.142 -2.026 1.00 81.62 99 SER A C 1
ATOM 784 O O . SER A 1 99 ? -11.960 7.865 -3.012 1.00 81.62 99 SER A O 1
ATOM 786 N N . ILE A 1 100 ? -12.206 9.004 -1.101 1.00 82.56 100 ILE A N 1
ATOM 787 C CA . ILE A 1 100 ? -10.918 9.706 -1.183 1.00 82.56 100 ILE A CA 1
ATOM 788 C C . ILE A 1 100 ? -9.730 8.724 -1.169 1.00 82.56 100 ILE A C 1
ATOM 790 O O . ILE A 1 100 ? -8.927 8.776 -2.101 1.00 82.56 100 ILE A O 1
ATOM 794 N N . PRO A 1 101 ? -9.593 7.797 -0.196 1.00 84.25 101 PRO A N 1
ATOM 795 C CA . PRO A 1 101 ? -8.506 6.828 -0.214 1.00 84.25 101 PRO A CA 1
ATOM 796 C C . PRO A 1 101 ? -8.622 5.873 -1.403 1.00 84.25 101 PRO A C 1
ATOM 798 O O . PRO A 1 101 ? -7.595 5.531 -1.978 1.00 84.25 101 PRO A O 1
ATOM 801 N N . ALA A 1 102 ? -9.834 5.505 -1.834 1.00 82.94 102 ALA A N 1
ATOM 802 C CA . ALA A 1 102 ? -10.025 4.674 -3.023 1.00 82.94 102 ALA A CA 1
ATOM 803 C C . ALA A 1 102 ? -9.480 5.344 -4.299 1.00 82.94 102 ALA A C 1
ATOM 805 O O . ALA A 1 102 ? -8.726 4.722 -5.046 1.00 82.94 102 ALA A O 1
ATOM 806 N N . ILE A 1 103 ? -9.784 6.629 -4.515 1.00 83.81 103 ILE A N 1
ATOM 807 C CA . ILE A 1 103 ? -9.254 7.409 -5.644 1.00 83.81 103 ILE A CA 1
ATOM 808 C C . ILE A 1 103 ? -7.732 7.525 -5.547 1.00 83.81 103 ILE A C 1
ATOM 810 O O . ILE A 1 103 ? -7.034 7.320 -6.537 1.00 83.81 103 ILE A O 1
ATOM 814 N N . LEU A 1 104 ? -7.198 7.806 -4.356 1.00 84.81 104 LEU A N 1
ATOM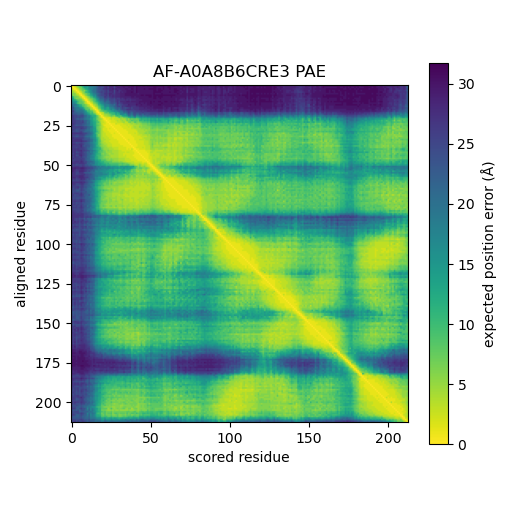 815 C CA . LEU A 1 104 ? -5.754 7.899 -4.154 1.00 84.81 104 LEU A CA 1
ATOM 816 C C . LEU A 1 104 ? -5.055 6.568 -4.441 1.00 84.81 104 LEU A C 1
ATOM 818 O O . LEU A 1 104 ? -4.026 6.572 -5.106 1.00 84.81 104 LEU A O 1
ATOM 822 N N . TYR A 1 105 ? -5.615 5.435 -4.008 1.00 84.56 105 TYR A N 1
ATOM 823 C CA . TYR A 1 105 ? -5.084 4.111 -4.340 1.00 84.56 105 TYR A CA 1
ATOM 824 C C . TYR A 1 105 ? -5.172 3.813 -5.837 1.00 84.56 105 TYR A C 1
ATOM 826 O O . TYR A 1 105 ? -4.217 3.277 -6.393 1.00 84.56 105 TYR A O 1
ATOM 834 N N . ALA A 1 106 ? -6.253 4.211 -6.513 1.00 81.25 106 ALA A N 1
ATOM 835 C CA . ALA A 1 106 ? -6.368 4.068 -7.962 1.00 81.25 106 ALA A CA 1
ATOM 836 C C . ALA A 1 106 ? -5.288 4.877 -8.701 1.00 81.25 106 ALA A C 1
ATOM 838 O O . ALA A 1 106 ? -4.618 4.341 -9.585 1.00 81.25 106 ALA A O 1
ATOM 839 N N . ILE A 1 107 ? -5.060 6.135 -8.311 1.00 82.19 107 ILE A N 1
ATOM 840 C CA . ILE A 1 107 ? -3.981 6.972 -8.861 1.00 82.19 107 ILE A CA 1
ATOM 841 C C . ILE A 1 107 ? -2.623 6.316 -8.602 1.00 82.19 107 ILE A C 1
ATOM 843 O O . ILE A 1 107 ? -1.813 6.179 -9.515 1.00 82.19 107 ILE A O 1
ATOM 847 N N . ASN A 1 108 ? -2.396 5.861 -7.372 1.00 84.94 108 ASN A N 1
ATOM 848 C CA . ASN A 1 108 ? -1.149 5.240 -6.950 1.00 84.94 108 ASN A CA 1
ATOM 849 C C . ASN A 1 108 ? -0.834 3.974 -7.763 1.00 84.94 108 ASN A C 1
ATOM 851 O O . ASN A 1 108 ? 0.286 3.811 -8.240 1.00 84.94 108 ASN A O 1
ATOM 855 N N . ASN A 1 109 ? -1.832 3.114 -7.977 1.00 82.75 109 ASN A N 1
ATOM 856 C CA . ASN A 1 109 ? -1.693 1.895 -8.772 1.00 82.75 109 ASN A CA 1
ATOM 857 C C . ASN A 1 109 ? -1.382 2.213 -10.241 1.00 82.75 109 ASN A C 1
ATOM 859 O O . ASN A 1 109 ? -0.484 1.608 -10.818 1.00 82.75 109 ASN A O 1
ATOM 863 N N . ASN A 1 110 ? -2.057 3.201 -10.838 1.00 81.25 110 ASN A N 1
ATOM 864 C CA . ASN A 1 110 ? -1.757 3.630 -12.208 1.00 81.25 110 ASN A CA 1
ATOM 865 C C . ASN A 1 110 ? -0.350 4.225 -12.330 1.00 81.25 110 ASN A C 1
ATOM 867 O O . ASN A 1 110 ? 0.354 3.964 -13.304 1.00 81.25 110 ASN A O 1
ATOM 871 N N . MET A 1 111 ? 0.091 4.985 -11.327 1.00 78.56 111 MET A N 1
ATOM 872 C CA . MET A 1 111 ? 1.429 5.560 -11.326 1.00 78.56 111 MET A CA 1
ATOM 873 C C . MET A 1 111 ? 2.503 4.480 -11.191 1.00 78.56 111 MET A C 1
ATOM 875 O O . MET A 1 111 ? 3.493 4.530 -11.909 1.00 78.56 111 MET A O 1
ATOM 879 N N . ALA A 1 112 ? 2.278 3.446 -10.374 1.00 77.50 112 ALA A N 1
ATOM 880 C CA . ALA A 1 112 ? 3.172 2.291 -10.294 1.00 77.50 112 ALA A CA 1
ATOM 881 C C . ALA A 1 112 ? 3.354 1.596 -11.656 1.00 77.50 112 ALA A C 1
ATOM 883 O O . ALA A 1 112 ? 4.473 1.229 -12.009 1.00 77.50 112 ALA A O 1
ATOM 884 N N . ILE A 1 113 ? 2.278 1.464 -12.439 1.00 74.81 113 ILE A N 1
ATOM 885 C CA . ILE A 1 113 ? 2.332 0.919 -13.804 1.00 74.81 113 ILE A CA 1
ATOM 886 C C . ILE A 1 113 ? 3.112 1.859 -14.723 1.00 74.81 113 ILE A C 1
ATOM 888 O O . ILE A 1 113 ? 4.022 1.421 -15.420 1.00 74.81 113 ILE A O 1
ATOM 892 N N . HIS A 1 114 ? 2.801 3.156 -14.697 1.00 75.44 114 HIS A N 1
ATOM 893 C CA . HIS A 1 114 ? 3.504 4.155 -15.500 1.00 75.44 114 HIS A CA 1
ATOM 894 C C . HIS A 1 114 ? 5.014 4.144 -15.230 1.00 75.44 114 HIS A C 1
ATOM 896 O O . H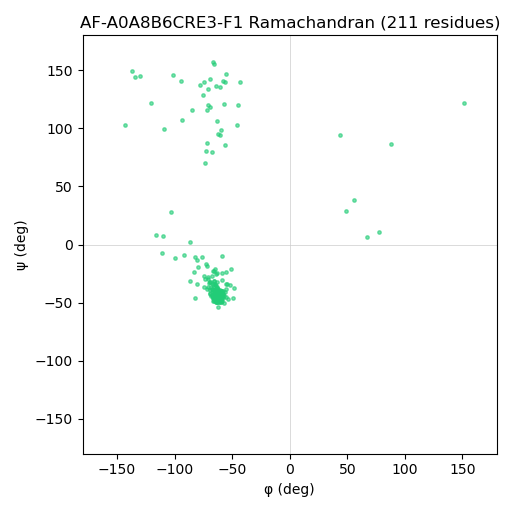IS A 1 114 ? 5.811 4.235 -16.160 1.00 75.44 114 HIS A O 1
ATOM 902 N N . MET A 1 115 ? 5.420 3.997 -13.969 1.00 73.44 115 MET A N 1
ATOM 903 C CA . MET A 1 115 ? 6.828 3.933 -13.586 1.00 73.44 115 MET A CA 1
ATOM 904 C C . MET A 1 115 ? 7.509 2.650 -14.060 1.00 73.44 115 MET A C 1
ATOM 906 O O . MET A 1 115 ? 8.630 2.727 -14.542 1.00 73.44 115 MET A O 1
ATOM 910 N N . GLN A 1 116 ? 6.828 1.504 -14.008 1.00 68.62 116 GLN A N 1
ATOM 911 C CA . GLN A 1 116 ? 7.345 0.241 -14.554 1.00 68.62 116 GLN A CA 1
ATOM 912 C C . GLN A 1 116 ? 7.500 0.259 -16.083 1.00 68.62 116 GLN A C 1
ATOM 914 O O . GLN A 1 116 ? 8.287 -0.508 -16.621 1.00 68.62 116 GLN A O 1
ATOM 919 N N . LEU A 1 117 ? 6.765 1.127 -16.789 1.00 66.56 117 LEU A N 1
ATOM 920 C CA . LEU A 1 117 ? 6.905 1.311 -18.239 1.00 66.56 117 LEU A CA 1
ATOM 921 C C . LEU A 1 117 ? 8.051 2.259 -18.627 1.00 66.56 117 LEU A C 1
ATOM 923 O O . LEU A 1 117 ? 8.541 2.182 -19.749 1.00 66.56 117 LEU A O 1
ATOM 927 N N . HIS A 1 118 ? 8.457 3.159 -17.726 1.00 67.19 118 HIS A N 1
ATOM 928 C CA . HIS A 1 118 ? 9.463 4.199 -17.993 1.00 67.19 118 HIS A CA 1
ATOM 929 C C . HIS A 1 118 ? 10.788 3.990 -17.245 1.00 67.19 118 HIS A C 1
ATOM 931 O O . HIS A 1 118 ? 11.730 4.747 -17.467 1.00 67.19 118 HIS A O 1
ATOM 937 N N . MET A 1 119 ? 10.863 3.014 -16.339 1.00 66.44 119 MET A N 1
ATOM 938 C CA . MET A 1 119 ? 12.065 2.674 -15.579 1.00 66.44 119 MET A CA 1
ATOM 939 C C . MET A 1 119 ? 12.329 1.179 -15.671 1.00 66.44 119 MET A C 1
ATOM 941 O O . MET A 1 119 ? 11.395 0.378 -15.638 1.00 66.44 119 MET A O 1
ATOM 945 N N . ASP A 1 120 ? 13.606 0.803 -15.708 1.00 66.38 120 ASP A N 1
ATOM 946 C CA . ASP A 1 120 ? 13.996 -0.597 -15.628 1.00 66.38 120 ASP A CA 1
ATOM 947 C C . ASP A 1 120 ? 13.465 -1.241 -14.335 1.00 66.38 120 ASP A C 1
ATOM 949 O O . ASP A 1 120 ? 13.504 -0.616 -13.262 1.00 66.38 120 ASP A O 1
ATOM 953 N N . PRO A 1 121 ? 13.006 -2.506 -14.397 1.00 64.69 121 PRO A N 1
ATOM 954 C CA . PRO A 1 121 ? 12.386 -3.200 -13.265 1.00 64.69 121 PRO A CA 1
ATOM 955 C C . PRO A 1 121 ? 13.298 -3.220 -12.031 1.00 64.69 121 PRO A C 1
ATOM 957 O O . PRO A 1 121 ? 12.840 -3.077 -10.898 1.00 64.69 121 PRO A O 1
ATOM 960 N N . THR A 1 122 ? 14.606 -3.299 -12.257 1.00 65.81 122 THR A N 1
ATOM 961 C CA . THR A 1 122 ? 15.642 -3.278 -11.225 1.00 65.81 122 THR A CA 1
ATOM 962 C C . THR A 1 122 ? 15.705 -1.938 -10.487 1.00 65.81 122 THR A C 1
ATOM 964 O O . THR A 1 122 ? 15.704 -1.907 -9.255 1.00 65.81 122 THR A O 1
ATOM 967 N N . SER A 1 123 ? 15.710 -0.812 -11.210 1.00 69.50 123 SER A N 1
ATOM 968 C CA . SER A 1 123 ? 15.699 0.522 -10.596 1.00 69.50 123 SER A CA 1
ATOM 969 C C . SER A 1 123 ? 14.382 0.784 -9.872 1.00 69.50 123 SER A C 1
ATOM 971 O O . SER A 1 123 ? 14.389 1.323 -8.764 1.00 69.50 123 SER A O 1
ATOM 973 N N . TYR A 1 124 ? 13.261 0.345 -10.450 1.00 71.88 124 TYR A N 1
ATOM 974 C CA . TYR A 1 124 ? 11.954 0.417 -9.806 1.00 71.88 124 TYR A CA 1
ATOM 975 C C . TYR A 1 124 ? 11.926 -0.356 -8.478 1.00 71.88 124 TYR A C 1
ATOM 977 O O . TYR A 1 124 ? 11.411 0.159 -7.486 1.00 71.88 124 TYR A O 1
ATOM 985 N N . GLN A 1 125 ? 12.528 -1.546 -8.410 1.00 70.69 125 GLN A N 1
ATOM 986 C CA . GLN A 1 125 ? 12.537 -2.366 -7.197 1.00 70.69 125 GLN A CA 1
ATOM 987 C C . GLN A 1 125 ? 13.375 -1.753 -6.067 1.00 70.69 125 GLN A C 1
ATOM 989 O O . GLN A 1 125 ? 12.896 -1.646 -4.934 1.00 70.69 125 GLN A O 1
ATOM 994 N N . VAL A 1 126 ? 14.575 -1.253 -6.379 1.00 71.25 126 VAL A N 1
ATOM 995 C CA . VAL A 1 126 ? 15.420 -0.533 -5.409 1.00 71.25 126 VAL A CA 1
ATOM 996 C C . VAL A 1 126 ? 14.693 0.705 -4.878 1.00 71.25 126 VAL A C 1
ATOM 998 O O . VAL A 1 126 ? 14.608 0.921 -3.665 1.00 71.25 126 VAL A O 1
ATOM 1001 N N . LEU A 1 127 ? 14.102 1.500 -5.774 1.00 73.81 127 LEU A N 1
ATOM 1002 C CA . LEU A 1 127 ? 13.341 2.688 -5.400 1.00 73.81 127 LEU A CA 1
ATOM 1003 C C . LEU A 1 127 ? 12.075 2.342 -4.599 1.00 73.81 127 LEU A C 1
ATOM 1005 O O . LEU A 1 127 ? 11.693 3.079 -3.687 1.00 73.81 127 LEU A O 1
ATOM 1009 N N . SER A 1 128 ? 11.418 1.223 -4.905 1.00 72.81 128 SER A N 1
ATOM 1010 C CA . SER A 1 128 ? 10.231 0.762 -4.183 1.00 72.81 128 SER A CA 1
ATOM 1011 C C . SER A 1 128 ? 10.563 0.390 -2.738 1.00 72.81 128 SER A C 1
ATOM 1013 O O . SER A 1 128 ? 9.751 0.632 -1.852 1.00 72.81 128 SER A O 1
ATOM 1015 N N . ASN A 1 129 ? 11.769 -0.100 -2.446 1.00 76.00 129 ASN A N 1
ATOM 1016 C CA . ASN A 1 129 ? 12.193 -0.343 -1.064 1.00 76.00 129 ASN A CA 1
ATOM 1017 C C . ASN A 1 129 ? 12.452 0.949 -0.273 1.00 76.00 129 ASN A C 1
ATOM 1019 O O . ASN A 1 129 ? 12.161 1.015 0.924 1.00 76.00 129 ASN A O 1
ATOM 1023 N N . MET A 1 130 ? 12.865 2.032 -0.941 1.00 70.69 130 MET A N 1
ATOM 1024 C CA . MET A 1 130 ? 12.965 3.362 -0.322 1.00 70.69 130 MET A CA 1
ATOM 1025 C C . MET A 1 130 ? 11.598 3.902 0.143 1.00 70.69 130 MET A C 1
ATOM 1027 O O . MET A 1 130 ? 11.530 4.686 1.098 1.00 70.69 130 MET A O 1
ATOM 1031 N N . LYS A 1 131 ? 10.490 3.431 -0.453 1.00 76.31 131 LYS A N 1
ATOM 1032 C CA . LYS A 1 131 ? 9.121 3.765 -0.026 1.00 76.31 131 LYS A CA 1
ATOM 1033 C C . LYS A 1 131 ? 8.882 3.467 1.446 1.00 76.31 131 LYS A C 1
ATOM 1035 O O . LYS A 1 131 ? 8.146 4.222 2.076 1.00 76.31 131 LYS A O 1
ATOM 1040 N N . ILE A 1 132 ? 9.486 2.418 2.008 1.00 77.31 132 ILE A N 1
ATOM 1041 C CA . ILE A 1 132 ? 9.321 2.056 3.425 1.00 77.31 132 ILE A CA 1
ATOM 1042 C C . ILE A 1 132 ? 9.772 3.221 4.316 1.00 77.31 132 ILE A C 1
ATOM 1044 O O . ILE A 1 132 ? 9.020 3.670 5.186 1.00 77.31 132 ILE A O 1
ATOM 1048 N N . GLY A 1 133 ? 10.953 3.776 4.036 1.00 75.44 133 GLY A N 1
ATOM 1049 C CA . GLY A 1 133 ? 11.491 4.932 4.749 1.00 75.44 133 GLY A CA 1
ATOM 1050 C C . GLY A 1 133 ? 10.642 6.190 4.552 1.00 75.44 133 GLY A C 1
ATOM 1051 O O . GLY A 1 133 ? 10.243 6.829 5.528 1.00 75.44 133 GLY A O 1
ATOM 1052 N N . VAL A 1 134 ? 10.300 6.522 3.301 1.00 72.62 134 VAL A N 1
ATOM 1053 C CA . VAL A 1 134 ? 9.509 7.726 2.974 1.00 72.62 134 VAL A CA 1
ATOM 1054 C C . VAL A 1 134 ? 8.110 7.664 3.598 1.00 72.62 134 VAL A C 1
ATOM 1056 O O . VAL A 1 134 ? 7.659 8.632 4.208 1.00 72.62 134 VAL A O 1
ATOM 1059 N N . THR A 1 135 ? 7.442 6.512 3.522 1.00 74.88 135 THR A N 1
ATOM 1060 C CA . THR A 1 135 ? 6.100 6.305 4.089 1.00 74.88 135 THR A CA 1
ATOM 1061 C C . THR A 1 135 ? 6.111 6.458 5.603 1.00 74.88 135 THR A C 1
ATOM 1063 O O . THR A 1 135 ? 5.194 7.049 6.157 1.00 74.88 135 THR A O 1
ATOM 1066 N N . ALA A 1 136 ? 7.151 5.991 6.292 1.00 74.88 136 ALA A N 1
ATOM 1067 C CA . ALA A 1 136 ? 7.258 6.139 7.739 1.00 74.88 136 ALA A CA 1
ATOM 1068 C C . ALA A 1 136 ? 7.538 7.584 8.185 1.00 74.88 136 ALA A C 1
ATOM 1070 O O . ALA A 1 136 ? 6.982 8.039 9.190 1.00 74.88 136 ALA A O 1
ATOM 1071 N N . VAL A 1 137 ? 8.345 8.334 7.425 1.00 73.88 137 VAL A N 1
ATOM 1072 C CA . VAL A 1 137 ? 8.534 9.779 7.642 1.00 73.88 137 VAL A CA 1
ATOM 1073 C C . VAL A 1 137 ? 7.202 10.509 7.471 1.00 73.88 137 VAL A C 1
ATOM 1075 O O . VAL A 1 137 ? 6.792 11.261 8.356 1.00 73.88 137 VAL A O 1
ATOM 1078 N N . LEU A 1 138 ? 6.491 10.240 6.374 1.00 69.38 138 LEU A N 1
ATOM 1079 C CA . LEU A 1 138 ? 5.174 10.814 6.102 1.00 69.38 138 LEU A CA 1
ATOM 1080 C C . LEU A 1 138 ? 4.145 10.423 7.162 1.00 69.38 138 LEU A C 1
ATOM 1082 O O . LEU A 1 138 ? 3.412 11.279 7.644 1.00 69.38 138 LEU A O 1
ATOM 1086 N N . TYR A 1 139 ? 4.128 9.162 7.588 1.00 71.56 139 TYR A N 1
ATOM 1087 C CA . TYR A 1 139 ? 3.260 8.669 8.653 1.00 71.56 139 TYR A CA 1
ATOM 1088 C C . TYR A 1 139 ? 3.479 9.451 9.951 1.00 71.56 139 TYR A C 1
ATOM 1090 O O . TYR A 1 139 ? 2.517 9.883 10.586 1.00 71.56 139 TYR A O 1
ATOM 1098 N N . ARG A 1 140 ? 4.740 9.711 10.326 1.00 72.56 140 ARG A N 1
ATOM 1099 C CA . ARG A 1 140 ? 5.060 10.548 11.490 1.00 72.56 140 ARG A CA 1
ATOM 1100 C C . ARG A 1 140 ? 4.548 11.978 11.323 1.00 72.56 140 ARG A C 1
ATOM 1102 O O . ARG A 1 140 ? 4.031 12.529 12.291 1.00 72.56 140 ARG A O 1
ATOM 1109 N N . ILE A 1 141 ? 4.713 12.576 10.143 1.00 71.69 141 ILE A N 1
ATOM 1110 C CA . ILE A 1 141 ? 4.281 13.954 9.869 1.00 71.69 141 ILE A CA 1
ATOM 1111 C C . ILE A 1 141 ? 2.750 14.063 9.917 1.00 71.69 141 ILE A C 1
ATOM 1113 O O . ILE A 1 141 ? 2.232 14.968 10.562 1.00 71.69 141 ILE A O 1
ATOM 1117 N N . ILE A 1 142 ? 2.031 13.129 9.286 1.00 64.69 142 ILE A N 1
ATOM 1118 C CA . ILE A 1 142 ? 0.575 13.206 9.101 1.00 64.69 142 ILE A CA 1
ATOM 1119 C C . ILE A 1 142 ? -0.189 12.729 10.348 1.00 64.69 142 ILE A C 1
ATOM 1121 O O . ILE A 1 142 ? -1.117 13.403 10.782 1.00 64.69 142 ILE A O 1
ATOM 1125 N N . ILE A 1 143 ? 0.184 11.592 10.957 1.00 65.62 143 ILE A N 1
ATOM 1126 C CA . ILE A 1 143 ? -0.486 11.084 12.176 1.00 65.62 143 ILE A CA 1
ATOM 1127 C C . ILE A 1 143 ? 0.006 11.810 13.434 1.00 65.62 143 ILE A C 1
ATOM 1129 O O . ILE A 1 143 ? -0.644 11.768 14.479 1.00 65.62 143 ILE A O 1
ATOM 1133 N N . GLY A 1 144 ? 1.171 12.462 13.377 1.00 62.28 144 GLY A N 1
ATOM 1134 C CA . GLY A 1 144 ? 1.764 13.148 14.526 1.00 62.28 144 GLY A CA 1
ATOM 1135 C C . GLY A 1 144 ? 2.207 12.201 15.649 1.00 62.28 144 GLY A C 1
ATOM 1136 O O . GLY A 1 144 ? 2.624 12.657 16.718 1.00 62.28 144 GLY A O 1
ATOM 1137 N N . ARG A 1 145 ? 2.146 10.874 15.445 1.00 69.62 145 ARG A N 1
ATOM 1138 C CA . ARG A 1 145 ? 2.624 9.899 16.430 1.00 69.62 145 ARG A CA 1
ATOM 1139 C C . ARG A 1 145 ? 4.147 9.937 16.495 1.00 69.62 145 ARG A C 1
ATOM 1141 O O . ARG A 1 145 ? 4.844 9.675 15.517 1.00 69.62 145 ARG A O 1
ATOM 1148 N N . ARG A 1 146 ? 4.674 10.241 17.683 1.00 70.75 146 ARG A N 1
ATOM 1149 C CA . ARG A 1 146 ? 6.116 10.237 17.944 1.00 70.75 146 ARG A CA 1
ATOM 1150 C C . ARG A 1 146 ? 6.626 8.796 17.974 1.00 70.75 146 ARG A C 1
ATOM 1152 O O . ARG A 1 146 ? 6.246 8.026 18.849 1.00 70.75 146 ARG A O 1
ATOM 1159 N N . LEU A 1 147 ? 7.491 8.459 17.021 1.00 73.88 147 LEU A N 1
ATOM 1160 C CA . LEU A 1 147 ? 8.251 7.210 17.024 1.00 73.88 147 LEU A CA 1
ATOM 1161 C C . LEU A 1 147 ? 9.430 7.317 18.002 1.00 73.88 147 LEU A C 1
ATOM 1163 O O . LEU A 1 147 ? 10.114 8.344 18.050 1.00 73.88 147 LEU A O 1
ATOM 1167 N N . SER A 1 148 ? 9.668 6.257 18.773 1.00 83.00 148 SER A N 1
ATOM 1168 C CA . SER A 1 148 ? 10.832 6.124 19.658 1.00 83.00 148 SER A CA 1
ATOM 1169 C C . SER A 1 148 ? 12.136 6.029 18.854 1.00 83.00 148 SER A C 1
ATOM 1171 O O . SER A 1 148 ? 12.131 5.601 17.700 1.00 83.00 148 SER A O 1
ATOM 1173 N N . LYS A 1 149 ? 13.278 6.363 19.474 1.00 82.00 149 LYS A N 1
ATOM 1174 C CA . LYS A 1 149 ? 14.613 6.201 18.865 1.00 82.00 149 LYS A CA 1
ATOM 1175 C C . LYS A 1 149 ? 14.866 4.756 18.405 1.00 82.00 149 LYS A C 1
ATOM 1177 O O . LYS A 1 149 ? 15.404 4.555 17.324 1.00 82.00 149 LYS A O 1
ATOM 1182 N N . ILE A 1 150 ? 14.401 3.763 19.174 1.00 83.56 150 ILE A N 1
ATOM 1183 C CA . ILE A 1 150 ? 14.473 2.341 18.787 1.00 83.56 150 ILE A CA 1
ATOM 1184 C C . ILE A 1 150 ? 13.636 2.055 17.533 1.00 83.56 150 ILE A C 1
ATOM 1186 O O . ILE A 1 150 ? 14.082 1.324 16.658 1.00 83.56 150 ILE A O 1
ATOM 1190 N N . GLN A 1 151 ? 12.439 2.637 17.419 1.00 80.25 151 GLN A N 1
ATOM 1191 C CA . GLN A 1 151 ? 11.566 2.419 16.258 1.00 80.25 151 GLN A CA 1
ATOM 1192 C C . GLN A 1 151 ? 12.159 3.040 14.994 1.00 80.25 151 GLN A C 1
ATOM 1194 O O . GLN A 1 151 ? 12.071 2.450 13.923 1.00 80.25 151 GLN A O 1
ATOM 1199 N N . TRP A 1 152 ? 12.816 4.193 15.128 1.00 81.94 152 TRP A N 1
ATOM 1200 C CA . TRP A 1 152 ? 13.592 4.794 14.047 1.00 81.94 152 TRP A CA 1
ATOM 1201 C C . TRP A 1 152 ? 14.760 3.920 13.608 1.00 81.94 152 TRP A C 1
ATOM 1203 O O . TRP A 1 152 ? 14.977 3.754 12.412 1.00 81.94 152 TRP A O 1
ATOM 1213 N N . PHE A 1 153 ? 15.483 3.333 14.560 1.00 84.88 153 PHE A N 1
ATOM 1214 C CA . PHE A 1 153 ? 16.580 2.427 14.246 1.00 84.88 153 PHE A CA 1
ATOM 1215 C C . PHE A 1 153 ? 16.086 1.151 13.551 1.00 84.88 153 PHE A C 1
ATOM 1217 O O . PHE A 1 153 ? 16.627 0.770 12.517 1.00 84.88 153 PHE A O 1
ATOM 1224 N N . ALA A 1 154 ? 15.002 0.548 14.048 1.00 83.56 154 ALA A N 1
ATOM 1225 C CA . ALA A 1 154 ? 14.362 -0.605 13.418 1.00 83.56 154 ALA A CA 1
ATOM 1226 C C . ALA A 1 154 ? 13.879 -0.292 11.991 1.00 83.56 154 ALA A C 1
ATOM 1228 O O . ALA A 1 154 ? 14.066 -1.098 11.085 1.00 83.56 154 ALA A O 1
ATOM 1229 N N . LEU A 1 155 ? 13.317 0.900 11.771 1.00 83.38 155 LEU A N 1
ATOM 1230 C CA . LEU A 1 155 ? 12.918 1.368 10.445 1.00 83.38 155 LEU A CA 1
ATOM 1231 C C . LEU A 1 155 ? 14.124 1.552 9.508 1.00 83.38 155 LEU A C 1
ATOM 1233 O O . LEU A 1 155 ? 14.056 1.197 8.330 1.00 83.38 155 LEU A O 1
ATOM 1237 N N . GLY A 1 156 ? 15.229 2.089 10.031 1.00 81.75 156 GLY A N 1
ATOM 1238 C CA . GLY A 1 156 ? 16.486 2.220 9.299 1.00 81.75 156 GLY A CA 1
ATOM 1239 C C . GLY A 1 156 ? 17.015 0.859 8.853 1.00 81.75 156 GLY A C 1
ATOM 1240 O O . GLY A 1 156 ? 17.268 0.667 7.666 1.00 81.75 156 GLY A O 1
ATOM 1241 N N . ILE A 1 157 ? 17.082 -0.107 9.775 1.00 85.50 157 ILE A N 1
ATOM 1242 C CA . ILE A 1 157 ? 17.475 -1.489 9.467 1.00 85.50 157 ILE A CA 1
ATOM 1243 C C . ILE A 1 157 ? 16.548 -2.096 8.413 1.00 85.50 157 ILE A C 1
ATOM 1245 O O . ILE A 1 157 ? 17.039 -2.677 7.453 1.00 85.50 157 ILE A O 1
ATOM 1249 N N . LEU A 1 158 ? 15.229 -1.934 8.549 1.00 84.69 158 LEU A N 1
ATOM 1250 C CA . LEU A 1 158 ? 14.257 -2.482 7.600 1.00 84.69 158 LEU A CA 1
ATOM 1251 C C . LEU A 1 158 ? 14.453 -1.917 6.187 1.00 84.69 158 LEU A C 1
ATOM 1253 O O . LEU A 1 158 ? 14.406 -2.656 5.207 1.00 84.69 158 LEU A O 1
ATOM 1257 N N . THR A 1 159 ? 14.713 -0.613 6.086 1.00 80.94 159 THR A N 1
ATOM 1258 C CA . THR A 1 159 ? 14.962 0.048 4.799 1.00 80.94 159 THR A CA 1
ATOM 1259 C C . THR A 1 159 ? 16.268 -0.450 4.176 1.00 80.94 159 THR A C 1
ATOM 1261 O O . THR A 1 159 ? 16.303 -0.763 2.991 1.00 80.94 159 THR A O 1
ATOM 1264 N N . ILE A 1 160 ? 17.331 -0.584 4.976 1.00 81.88 160 ILE A N 1
ATOM 1265 C CA . ILE A 1 160 ? 18.634 -1.097 4.525 1.00 81.88 160 ILE A CA 1
ATOM 1266 C C . ILE A 1 160 ? 18.532 -2.565 4.088 1.00 81.88 160 ILE A C 1
ATOM 1268 O O . ILE A 1 160 ? 19.072 -2.929 3.048 1.00 81.88 160 ILE A O 1
ATOM 1272 N N . ALA A 1 161 ? 17.808 -3.398 4.837 1.00 82.81 161 ALA A N 1
ATOM 1273 C CA . ALA A 1 161 ? 17.584 -4.798 4.493 1.00 82.81 161 ALA A CA 1
ATOM 1274 C C . ALA A 1 161 ? 16.851 -4.945 3.149 1.00 82.81 161 ALA A C 1
ATOM 1276 O O . ALA A 1 161 ? 17.282 -5.732 2.311 1.00 82.81 161 ALA A O 1
ATOM 1277 N N . GLY A 1 162 ? 15.806 -4.144 2.903 1.00 76.88 162 GLY A N 1
ATOM 1278 C CA . GLY A 1 162 ? 15.101 -4.138 1.614 1.00 76.88 162 GLY A CA 1
ATOM 1279 C C . GLY A 1 162 ? 15.981 -3.681 0.445 1.00 76.88 162 GLY A C 1
ATOM 1280 O O . GLY A 1 162 ? 15.889 -4.222 -0.658 1.00 76.88 162 GLY A O 1
ATOM 1281 N N . LEU A 1 163 ? 16.884 -2.721 0.679 1.00 76.19 163 LEU A N 1
ATOM 1282 C CA . LEU A 1 163 ? 17.878 -2.334 -0.323 1.00 76.19 163 LEU A CA 1
ATOM 1283 C C . LEU A 1 163 ? 18.820 -3.502 -0.639 1.00 76.19 163 LEU A C 1
ATOM 1285 O O . LEU A 1 163 ? 18.983 -3.828 -1.811 1.00 76.19 163 LEU A O 1
ATOM 1289 N N . PHE A 1 164 ? 19.394 -4.162 0.374 1.00 78.19 164 PHE A N 1
ATOM 1290 C CA . PHE A 1 164 ? 20.285 -5.312 0.171 1.00 78.19 164 PHE A CA 1
ATOM 1291 C C . PHE A 1 164 ? 19.616 -6.474 -0.566 1.00 78.19 164 PHE A C 1
ATOM 1293 O O . PHE A 1 164 ? 20.237 -7.052 -1.454 1.00 78.19 164 PHE A O 1
ATOM 1300 N N . ASP A 1 165 ? 18.353 -6.768 -0.261 1.00 73.25 165 ASP A N 1
ATOM 1301 C CA . ASP A 1 165 ? 17.561 -7.770 -0.981 1.00 73.25 165 ASP A CA 1
ATOM 1302 C C . ASP A 1 165 ? 17.459 -7.446 -2.484 1.00 73.25 165 ASP A C 1
ATOM 1304 O O . ASP A 1 165 ? 17.717 -8.292 -3.341 1.00 73.25 165 ASP A O 1
ATOM 1308 N N . SER A 1 166 ? 17.230 -6.172 -2.821 1.00 70.38 166 SER A N 1
ATOM 1309 C CA . SER A 1 166 ? 17.192 -5.720 -4.223 1.00 70.38 166 SER A CA 1
ATOM 1310 C C . SER A 1 166 ? 18.549 -5.809 -4.923 1.00 70.38 166 SER A C 1
ATOM 1312 O O . SER A 1 166 ? 18.610 -6.104 -6.115 1.00 70.38 166 SER A O 1
ATOM 1314 N N . TYR A 1 167 ? 19.646 -5.568 -4.197 1.00 67.62 167 TYR A N 1
ATOM 1315 C CA . TYR A 1 167 ? 21.005 -5.736 -4.722 1.00 67.62 167 TYR A CA 1
ATOM 1316 C C . TYR A 1 167 ? 21.380 -7.213 -4.925 1.00 67.62 167 TYR A C 1
ATOM 1318 O O . TYR A 1 167 ? 22.178 -7.521 -5.807 1.00 67.62 167 TYR A O 1
ATOM 1326 N N . GLY A 1 168 ? 20.810 -8.147 -4.159 1.00 62.25 168 GLY A N 1
ATOM 1327 C CA . GLY A 1 168 ? 21.043 -9.583 -4.342 1.00 62.25 168 GLY A CA 1
ATOM 1328 C C . GLY A 1 168 ? 20.585 -10.073 -5.719 1.00 62.25 168 GLY A C 1
ATOM 1329 O O . GLY A 1 168 ? 21.364 -10.706 -6.436 1.00 62.25 168 GLY A O 1
ATOM 1330 N N . GLY A 1 169 ? 19.369 -9.686 -6.124 1.00 60.81 169 GLY A N 1
ATOM 1331 C CA . GLY A 1 169 ? 18.807 -10.000 -7.446 1.00 60.81 169 GLY A CA 1
ATOM 1332 C C . GLY A 1 169 ? 19.555 -9.352 -8.619 1.00 60.81 169 GLY A C 1
ATOM 1333 O O . GLY A 1 169 ? 19.506 -9.852 -9.739 1.00 60.81 169 GLY A O 1
ATOM 1334 N N . TYR A 1 170 ? 20.308 -8.280 -8.361 1.00 59.12 170 TYR A N 1
ATOM 1335 C CA . TYR A 1 170 ? 21.154 -7.605 -9.346 1.00 59.12 170 TYR A CA 1
ATOM 1336 C C . TYR A 1 170 ? 22.367 -8.452 -9.770 1.00 59.12 170 TYR A C 1
ATOM 1338 O O . TYR A 1 170 ? 22.703 -8.523 -10.954 1.00 59.12 170 TYR A O 1
ATOM 1346 N N . SER A 1 171 ? 23.036 -9.109 -8.812 1.00 54.91 171 SER A N 1
ATOM 1347 C CA . SER A 1 171 ? 24.278 -9.856 -9.087 1.00 54.91 171 SER A CA 1
ATOM 1348 C C . SER A 1 171 ? 24.066 -11.050 -10.026 1.00 54.91 171 SER A C 1
ATOM 1350 O O . SER A 1 171 ? 24.972 -11.438 -10.760 1.00 54.91 171 SER A O 1
ATOM 1352 N N . SER A 1 172 ? 22.844 -11.585 -10.054 1.00 54.47 172 SER A N 1
ATOM 1353 C CA . SER A 1 172 ? 22.443 -12.727 -10.872 1.00 54.47 172 SER A CA 1
ATOM 1354 C C . SER A 1 172 ? 22.331 -12.404 -12.368 1.00 54.47 172 SER A C 1
ATOM 1356 O O . SER A 1 172 ? 22.346 -13.324 -13.180 1.00 54.47 172 SER A O 1
ATOM 1358 N N . GLN A 1 173 ? 22.216 -11.123 -12.752 1.00 54.03 173 GLN A N 1
ATOM 1359 C CA . GLN A 1 173 ? 21.811 -10.723 -14.109 1.00 54.03 173 GLN A CA 1
ATOM 1360 C C . GLN A 1 173 ? 22.922 -10.083 -14.968 1.00 54.03 173 GLN A C 1
ATOM 1362 O O . GLN A 1 173 ? 22.641 -9.629 -16.073 1.00 54.03 173 GLN A O 1
ATOM 1367 N N . SER A 1 174 ? 24.184 -10.074 -14.510 1.00 45.66 174 SER A N 1
ATOM 1368 C CA . SER A 1 174 ? 25.381 -9.662 -15.284 1.00 45.66 174 SER A CA 1
ATOM 1369 C C . SER A 1 174 ? 25.275 -8.309 -16.028 1.00 45.66 174 SER A C 1
ATOM 1371 O O . SER A 1 174 ? 25.914 -8.096 -17.055 1.00 45.66 174 SER A O 1
ATOM 1373 N N . ARG A 1 175 ? 24.481 -7.356 -15.523 1.00 48.34 175 ARG A N 1
ATOM 1374 C CA . ARG A 1 175 ? 24.485 -5.966 -16.013 1.00 48.34 175 ARG A CA 1
ATOM 1375 C C . ARG A 1 175 ? 25.432 -5.134 -15.146 1.00 48.34 175 ARG A C 1
ATOM 1377 O O . ARG A 1 175 ? 25.521 -5.354 -13.938 1.00 48.34 175 ARG A O 1
ATOM 1384 N N . SER A 1 176 ? 26.202 -4.221 -15.736 1.00 41.16 176 SER A N 1
ATOM 1385 C CA . SER A 1 176 ? 27.170 -3.395 -15.000 1.00 41.16 176 SER A CA 1
ATOM 1386 C C . SER A 1 176 ? 26.458 -2.303 -14.191 1.00 41.16 176 SER A C 1
ATOM 1388 O O . SER A 1 176 ? 25.489 -1.706 -14.654 1.00 41.16 176 SER A O 1
ATOM 1390 N N . VAL A 1 177 ? 26.939 -2.047 -12.963 1.00 49.38 177 VAL A N 1
ATOM 1391 C CA . VAL A 1 177 ? 26.353 -1.102 -11.969 1.00 49.38 177 VAL A CA 1
ATOM 1392 C C . VAL A 1 177 ? 26.263 0.336 -12.508 1.00 49.38 177 VAL A C 1
ATOM 1394 O O . VAL A 1 177 ? 25.630 1.212 -11.924 1.00 49.38 177 VAL A O 1
ATOM 1397 N N . THR A 1 178 ? 26.889 0.578 -13.653 1.00 43.16 178 THR A N 1
ATOM 1398 C CA . THR A 1 178 ? 27.047 1.867 -14.308 1.00 43.16 178 THR A CA 1
ATOM 1399 C C . THR A 1 178 ? 25.814 2.315 -15.105 1.00 43.16 178 THR A C 1
ATOM 1401 O O . THR A 1 178 ? 25.731 3.497 -15.418 1.00 43.16 178 THR A O 1
ATOM 1404 N N . GLU A 1 179 ? 24.835 1.440 -15.373 1.00 43.84 179 GLU A N 1
ATOM 1405 C CA . GLU A 1 179 ? 23.579 1.798 -16.068 1.00 43.84 179 GLU A CA 1
ATOM 1406 C C . GLU A 1 179 ? 22.365 1.925 -15.134 1.00 43.84 179 GLU A C 1
ATOM 1408 O O . GLU A 1 179 ? 21.217 1.752 -15.535 1.00 43.84 179 GLU A O 1
ATOM 1413 N N . ILE A 1 180 ? 22.583 2.270 -13.862 1.00 50.38 180 ILE A N 1
ATOM 1414 C CA . ILE A 1 180 ? 21.493 2.761 -13.014 1.00 50.38 180 ILE A CA 1
ATOM 1415 C C . ILE A 1 180 ? 21.157 4.189 -13.477 1.00 50.38 180 ILE A C 1
ATOM 1417 O O . ILE A 1 180 ? 21.583 5.181 -12.884 1.00 50.38 180 ILE A O 1
ATOM 1421 N N . HIS A 1 181 ? 20.386 4.312 -14.559 1.00 45.59 181 HIS A N 1
ATOM 1422 C CA . HIS A 1 181 ? 19.789 5.578 -14.977 1.00 45.59 181 HIS A CA 1
ATOM 1423 C C . HIS A 1 181 ? 18.624 5.928 -14.037 1.00 45.59 181 HIS A C 1
ATOM 1425 O O . HIS A 1 181 ? 17.453 5.918 -14.410 1.00 45.59 181 HIS A O 1
ATOM 1431 N N . ILE A 1 182 ? 18.935 6.282 -12.785 1.00 56.22 182 ILE A N 1
ATOM 1432 C CA . ILE A 1 182 ? 17.982 6.997 -11.929 1.00 56.22 182 ILE A CA 1
ATOM 1433 C C . ILE A 1 182 ? 17.882 8.418 -12.485 1.00 56.22 182 ILE A C 1
ATOM 1435 O O . ILE A 1 182 ? 18.607 9.331 -12.093 1.00 56.22 182 ILE A O 1
ATOM 1439 N N . THR A 1 183 ? 16.990 8.611 -13.453 1.00 62.38 183 THR A N 1
ATOM 1440 C CA . THR A 1 183 ? 16.626 9.946 -13.921 1.00 62.38 183 THR A CA 1
ATOM 1441 C C . THR A 1 183 ? 15.960 10.700 -12.769 1.00 62.38 183 THR A C 1
ATOM 1443 O O . THR A 1 183 ? 15.083 10.158 -12.092 1.00 62.38 183 THR A O 1
ATOM 1446 N N . LEU A 1 184 ? 16.325 11.971 -12.569 1.00 67.31 184 LEU A N 1
ATOM 1447 C CA . LEU A 1 184 ? 15.710 12.864 -11.574 1.00 67.31 184 LEU A CA 1
ATOM 1448 C C . LEU A 1 184 ? 14.170 12.832 -11.641 1.00 67.31 184 LEU A C 1
ATOM 1450 O O . LEU A 1 184 ? 13.494 12.812 -10.614 1.00 67.31 184 LEU A O 1
ATOM 1454 N N . THR A 1 185 ? 13.623 12.734 -12.853 1.00 66.50 185 THR A N 1
ATOM 1455 C CA . THR A 1 185 ? 12.193 12.559 -13.133 1.00 66.50 185 THR A CA 1
ATOM 1456 C C . THR A 1 185 ? 11.590 11.343 -12.423 1.00 66.50 185 THR A C 1
ATOM 1458 O O . THR A 1 185 ? 10.535 11.458 -11.804 1.00 66.50 185 THR A O 1
ATOM 1461 N N . GLY A 1 186 ? 12.266 10.193 -12.442 1.00 67.75 186 GLY A N 1
ATOM 1462 C CA . GLY A 1 186 ? 11.797 8.978 -11.777 1.00 67.75 186 GLY A CA 1
ATOM 1463 C C . GLY A 1 186 ? 11.861 9.065 -10.252 1.00 67.75 186 GLY A C 1
ATOM 1464 O O . GLY A 1 186 ? 10.970 8.574 -9.565 1.00 67.75 186 GLY A O 1
ATOM 1465 N N . LEU A 1 187 ? 12.850 9.779 -9.706 1.00 68.50 187 LEU A N 1
ATOM 1466 C CA . LEU A 1 187 ? 12.930 10.059 -8.269 1.00 68.50 187 LEU A CA 1
ATOM 1467 C C . LEU A 1 187 ? 11.767 10.956 -7.808 1.00 68.50 187 LEU A C 1
ATOM 1469 O O . LEU A 1 187 ? 11.132 10.674 -6.791 1.00 68.50 187 LEU A O 1
ATOM 1473 N N . ILE A 1 188 ? 11.426 11.990 -8.584 1.00 76.06 188 ILE A N 1
ATOM 1474 C CA . ILE A 1 188 ? 10.271 12.865 -8.315 1.00 76.06 188 ILE A CA 1
ATOM 1475 C C . ILE A 1 188 ? 8.952 12.078 -8.405 1.00 76.06 188 ILE A C 1
ATOM 1477 O O . ILE A 1 188 ? 8.083 12.213 -7.534 1.00 76.06 188 ILE A O 1
ATOM 1481 N N . MET A 1 189 ? 8.810 11.206 -9.409 1.00 72.38 189 MET A N 1
ATOM 1482 C CA . MET A 1 189 ? 7.667 10.292 -9.513 1.00 72.38 189 MET A CA 1
ATOM 1483 C C . MET A 1 189 ? 7.594 9.343 -8.304 1.00 72.38 189 MET A C 1
ATOM 1485 O O . MET A 1 189 ? 6.519 9.137 -7.75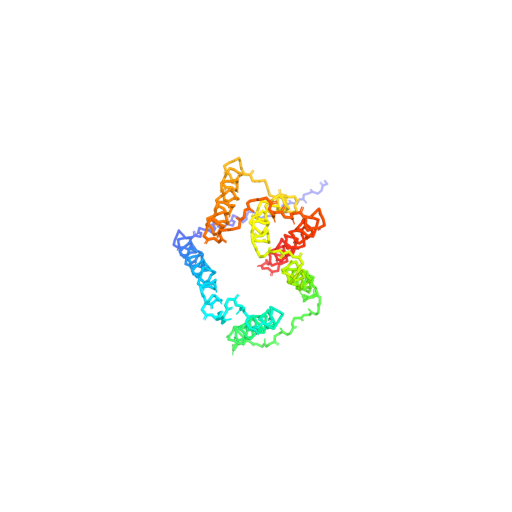2 1.00 72.38 189 MET A O 1
ATOM 1489 N N . MET A 1 190 ? 8.720 8.844 -7.790 1.00 74.12 190 MET A N 1
ATOM 1490 C CA . MET A 1 190 ? 8.710 7.977 -6.608 1.00 74.12 190 MET A CA 1
ATOM 1491 C C . MET A 1 190 ? 8.321 8.709 -5.331 1.00 74.12 190 MET A C 1
ATOM 1493 O O . MET A 1 190 ? 7.557 8.174 -4.530 1.00 74.12 190 MET A O 1
ATOM 1497 N N . ILE A 1 191 ? 8.811 9.930 -5.116 1.00 76.00 191 ILE A N 1
ATOM 1498 C CA . ILE A 1 191 ? 8.446 10.716 -3.930 1.00 76.00 191 ILE A CA 1
ATOM 1499 C C . ILE A 1 191 ? 6.948 11.027 -3.942 1.00 76.00 191 ILE A C 1
ATOM 1501 O O . ILE A 1 191 ? 6.279 10.873 -2.915 1.00 76.00 191 ILE A O 1
ATOM 1505 N N . SER A 1 192 ? 6.404 11.420 -5.095 1.00 79.81 192 SER A N 1
ATOM 1506 C CA . SER A 1 192 ? 4.965 11.659 -5.243 1.00 79.81 192 SER A CA 1
ATOM 1507 C C . SER A 1 192 ? 4.149 10.372 -5.056 1.00 79.81 192 SER A C 1
ATOM 1509 O O . SER A 1 192 ? 3.180 10.389 -4.299 1.00 79.81 192 SER A O 1
ATOM 1511 N N . TYR A 1 193 ? 4.594 9.238 -5.608 1.00 82.12 193 TYR A N 1
ATOM 1512 C CA . TYR A 1 193 ? 3.995 7.911 -5.401 1.00 82.12 193 TYR A CA 1
ATOM 1513 C C . TYR A 1 193 ? 3.954 7.533 -3.916 1.00 82.12 193 TYR A C 1
ATOM 1515 O O . TYR A 1 193 ? 2.907 7.199 -3.360 1.00 82.12 193 TYR A O 1
ATOM 1523 N N . CYS A 1 194 ? 5.083 7.660 -3.219 1.00 76.38 194 CYS A N 1
ATOM 1524 C CA . CYS A 1 194 ? 5.169 7.367 -1.792 1.00 76.38 194 CYS A CA 1
ATOM 1525 C C . CYS A 1 194 ? 4.286 8.308 -0.959 1.00 76.38 194 CYS A C 1
ATOM 1527 O O . CYS A 1 194 ? 3.662 7.863 0.004 1.00 76.38 194 CYS A O 1
ATOM 1529 N N . SER A 1 195 ? 4.190 9.580 -1.353 1.00 79.50 195 SER A N 1
ATOM 1530 C CA . SER A 1 195 ? 3.351 10.585 -0.690 1.00 79.50 195 SER A CA 1
ATOM 1531 C C . SER A 1 195 ? 1.866 10.269 -0.807 1.00 79.50 195 SER A C 1
ATOM 1533 O O . SER A 1 195 ? 1.171 10.223 0.208 1.00 79.50 195 SER A O 1
ATOM 1535 N N . ILE A 1 196 ? 1.395 9.967 -2.018 1.00 82.12 196 ILE A N 1
ATOM 1536 C 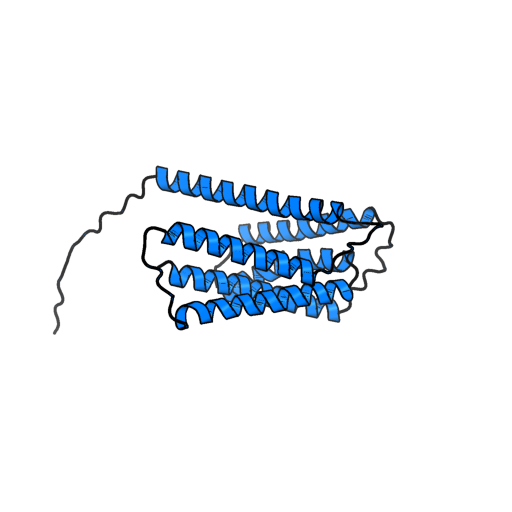CA . ILE A 1 196 ? 0.004 9.581 -2.286 1.00 82.12 196 ILE A CA 1
ATOM 1537 C C . ILE A 1 196 ? -0.329 8.280 -1.551 1.00 82.12 196 ILE A C 1
ATOM 1539 O O . ILE A 1 196 ? -1.335 8.209 -0.846 1.00 82.12 196 ILE A O 1
ATOM 1543 N N . SER A 1 197 ? 0.545 7.274 -1.644 1.00 81.88 197 SER A N 1
ATOM 1544 C CA . SER A 1 197 ? 0.374 5.991 -0.959 1.00 81.88 197 SER A CA 1
ATOM 1545 C C . SER A 1 197 ? 0.313 6.137 0.562 1.00 81.88 197 SER A C 1
ATOM 1547 O O . SER A 1 197 ? -0.522 5.502 1.206 1.00 81.88 197 SER A O 1
ATOM 1549 N N . GLY A 1 198 ? 1.214 6.936 1.141 1.00 77.56 198 GLY A N 1
ATOM 1550 C CA . GLY A 1 198 ? 1.276 7.174 2.580 1.00 77.56 198 GLY A CA 1
ATOM 1551 C C . GLY A 1 198 ? 0.059 7.947 3.073 1.00 77.56 198 GLY A C 1
ATOM 1552 O O . GLY A 1 198 ? -0.550 7.561 4.069 1.00 77.5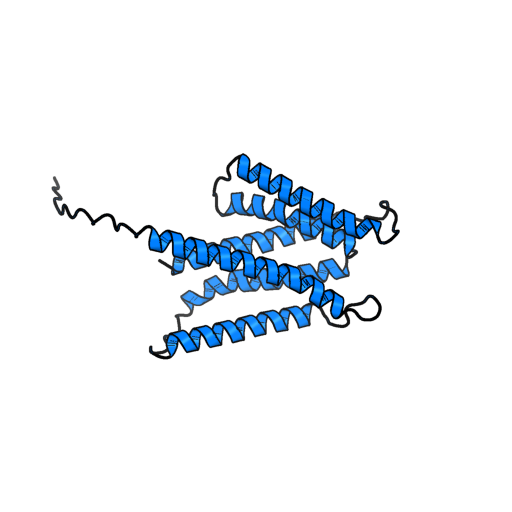6 198 GLY A O 1
ATOM 1553 N N . PHE A 1 199 ? -0.351 8.982 2.336 1.00 81.38 199 PHE A N 1
ATOM 1554 C CA . PHE A 1 199 ? -1.548 9.754 2.647 1.00 81.38 199 PHE A CA 1
ATOM 1555 C C . PHE A 1 199 ? -2.816 8.892 2.577 1.00 81.38 199 PHE A C 1
ATOM 1557 O O . PHE A 1 199 ? -3.608 8.912 3.516 1.00 81.38 199 PHE A O 1
ATOM 1564 N N . ALA A 1 200 ? -2.978 8.067 1.536 1.00 83.19 200 ALA A N 1
ATOM 1565 C CA . ALA A 1 200 ? -4.111 7.149 1.403 1.00 83.19 200 ALA A CA 1
ATOM 1566 C C . ALA A 1 200 ? -4.201 6.155 2.572 1.00 83.19 200 ALA A C 1
ATOM 1568 O O . ALA A 1 200 ? -5.284 5.953 3.126 1.00 83.19 200 ALA A O 1
ATOM 1569 N N . GLY A 1 201 ? -3.067 5.576 2.984 1.00 80.38 201 GLY A N 1
ATOM 1570 C CA . GLY A 1 201 ? -3.010 4.637 4.107 1.00 80.38 201 GLY A CA 1
ATOM 1571 C C . GLY A 1 201 ? -3.387 5.290 5.435 1.00 80.38 201 GLY A C 1
ATOM 1572 O O . GLY A 1 201 ? -4.272 4.804 6.140 1.00 80.38 201 GLY A O 1
ATOM 1573 N N . VAL A 1 202 ? -2.778 6.438 5.739 1.00 78.00 202 VAL A N 1
ATOM 1574 C CA . VAL A 1 202 ? -3.068 7.205 6.959 1.00 78.00 202 VAL A CA 1
ATOM 1575 C C . VAL A 1 202 ? -4.528 7.662 6.999 1.00 78.00 202 VAL A C 1
ATOM 1577 O O . VAL A 1 202 ? -5.190 7.555 8.031 1.00 78.00 202 VAL A O 1
ATOM 1580 N N . TYR A 1 203 ? -5.047 8.158 5.878 1.00 82.56 203 TYR A N 1
ATOM 1581 C CA . TYR A 1 203 ? -6.416 8.648 5.786 1.00 82.56 203 TYR A CA 1
ATOM 1582 C C . TYR A 1 203 ? -7.443 7.513 5.926 1.00 82.56 203 TYR A C 1
ATOM 1584 O O . TYR A 1 203 ? -8.449 7.675 6.620 1.00 82.56 203 TYR A O 1
ATOM 1592 N N . SER A 1 204 ? -7.154 6.337 5.357 1.00 82.62 204 SER A N 1
ATOM 1593 C CA . SER A 1 204 ? -7.968 5.128 5.546 1.00 82.62 204 SER A CA 1
ATOM 1594 C C . SER A 1 204 ? -8.032 4.717 7.018 1.00 82.62 204 SER A C 1
ATOM 1596 O O . SER A 1 204 ? -9.115 4.467 7.546 1.00 82.62 204 SER A O 1
ATOM 1598 N N . GLU A 1 205 ? -6.888 4.705 7.709 1.00 81.56 205 GLU A N 1
ATOM 1599 C CA . GLU A 1 205 ? -6.826 4.397 9.141 1.00 81.56 205 GLU A CA 1
ATOM 1600 C C . GLU A 1 205 ? -7.596 5.430 9.980 1.00 81.56 205 GLU A C 1
ATOM 1602 O O . GLU A 1 205 ? -8.337 5.064 10.898 1.00 81.56 205 GLU A O 1
ATOM 1607 N N . TYR A 1 206 ? -7.454 6.716 9.651 1.00 80.88 206 TYR A N 1
ATOM 1608 C CA . TYR A 1 206 ? -8.148 7.810 10.325 1.00 80.88 206 TYR A CA 1
ATOM 1609 C C . TYR A 1 206 ? -9.674 7.677 10.223 1.00 80.88 206 TYR A C 1
ATOM 1611 O O . TYR A 1 206 ? -10.364 7.759 11.243 1.00 80.88 206 TYR A O 1
ATOM 1619 N N . ILE A 1 207 ? -10.208 7.430 9.022 1.00 83.06 207 ILE A N 1
ATOM 1620 C CA . ILE A 1 207 ? -11.650 7.239 8.810 1.00 83.06 207 ILE A CA 1
ATOM 1621 C C . ILE A 1 207 ? -12.144 6.006 9.560 1.00 83.06 207 ILE A C 1
ATOM 1623 O O . ILE A 1 207 ? -13.146 6.083 10.273 1.00 83.06 207 ILE A O 1
ATOM 1627 N N . LEU A 1 208 ? -11.435 4.880 9.439 1.00 79.06 208 LEU A N 1
ATOM 1628 C CA . LEU A 1 208 ? -11.841 3.626 10.065 1.00 79.06 208 LEU A CA 1
ATOM 1629 C C . LEU A 1 208 ? -11.953 3.782 11.588 1.00 79.06 208 LEU A C 1
ATOM 1631 O O . LEU A 1 208 ? -12.960 3.412 12.188 1.00 79.06 208 LEU A O 1
ATOM 1635 N N . LYS A 1 209 ? -10.964 4.421 12.219 1.00 78.62 209 LYS A N 1
ATOM 1636 C CA . LYS A 1 209 ? -10.979 4.690 13.665 1.00 78.62 209 LYS A CA 1
ATOM 1637 C C . LYS A 1 209 ? -12.052 5.689 14.093 1.00 78.62 209 LYS A C 1
ATOM 1639 O O . LYS A 1 209 ? -12.497 5.630 15.237 1.00 78.62 209 LYS A O 1
ATOM 1644 N N . ARG A 1 210 ? -12.468 6.603 13.212 1.00 79.00 210 ARG A N 1
ATOM 1645 C CA . ARG A 1 210 ? -13.532 7.576 13.498 1.00 79.00 210 ARG A CA 1
ATOM 1646 C C . ARG A 1 210 ? -14.924 6.938 13.512 1.00 79.00 210 ARG A C 1
ATOM 1648 O O . ARG A 1 210 ? -15.771 7.424 14.250 1.00 79.00 210 ARG A O 1
ATOM 1655 N N . HIS A 1 211 ? -15.146 5.875 12.734 1.00 69.69 211 HIS A N 1
ATOM 1656 C CA . HIS A 1 211 ? -16.449 5.204 12.607 1.00 69.69 211 HIS A CA 1
ATOM 1657 C C . HIS A 1 211 ? -16.607 3.921 13.441 1.00 69.69 211 HIS A C 1
ATOM 1659 O O . HIS A 1 211 ? -17.722 3.425 13.555 1.00 69.69 211 HIS A O 1
ATOM 1665 N N . ILE A 1 212 ? -15.526 3.380 14.017 1.00 62.41 212 ILE A N 1
ATOM 1666 C CA . ILE A 1 212 ? -15.572 2.227 14.943 1.00 62.41 212 ILE A CA 1
ATOM 1667 C C . ILE A 1 212 ? -15.929 2.643 16.393 1.00 62.41 212 ILE A C 1
ATOM 1669 O O . ILE A 1 212 ? -16.201 1.779 17.224 1.00 62.41 212 ILE A O 1
ATOM 1673 N N . LYS A 1 213 ? -15.943 3.946 16.708 1.00 39.28 213 LYS A N 1
ATOM 1674 C CA . LYS A 1 213 ? -16.425 4.480 17.997 1.00 39.28 213 LYS A CA 1
ATOM 1675 C C . LYS A 1 213 ? -17.937 4.648 18.009 1.00 39.28 213 LYS A C 1
ATOM 1677 O O . LYS A 1 213 ? -18.516 4.377 19.081 1.00 39.28 213 LYS A O 1
#

Secondary structure (DSSP, 8-state):
-----------------HHHHHHHHHHHHHHHHHHHHHHHHHHHHHHHT-BTTB--S-HHHHHHHHHHHHHHHHHHHHHHHHTTS---PPPHHHHHHHHHHHHHHHHHHHHHHHHHHHS-HHHHHHHHHHHHHHHHHHHHHHH-----HHHHHHHHHHHHHHHHHHHHHHHTT---GGG----HHHHHHHHHHHHHHHHHHHHHHHHHHHH--

Foldseek 3Di:
DDDDDDDDDPPPPPPPDVVNVVVVVVVVVVVVVVVVVVVVVVVVVQVVCDDPNDNPDQLVVVVVVVVVVVVVVVVVVVCVVCVPPPDDDDDPVLCVLVVLLVVLVVVLSVLLSVLVVVAPPLLSQLLVLCLLVLLVVLLCVVVVDDDDPVRVVVSVVSSVVSNVVSVVVVVVPPDDPVPSPPDPVSNVSSSVSSNSNSCSVNSVVVSVVVPVD

Radius of gyration: 22.95 Å; Cα contacts (8 Å, |Δi|>4): 93; chains: 1; bounding box: 60×50×65 Å

Solvent-accessible surface area (backbone atoms only — not comparable to full-atom values): 12496 Å² total; per-residue (Å²): 138,83,87,81,88,88,79,96,69,81,70,72,78,77,75,74,50,70,68,58,56,51,51,49,50,53,51,52,49,51,52,51,52,51,51,51,51,52,58,59,48,47,58,55,55,54,59,72,58,43,56,95,91,37,68,88,68,59,70,66,59,55,50,52,52,52,54,50,50,51,50,52,51,51,50,53,53,50,49,66,71,35,75,86,48,85,87,75,79,75,58,68,82,71,52,56,68,58,47,55,33,52,53,36,48,52,53,37,54,54,48,53,51,55,47,60,75,75,38,57,68,68,60,48,49,41,53,55,27,50,34,58,49,53,27,52,54,47,44,33,68,73,71,61,55,84,74,51,73,68,55,52,50,53,46,49,51,53,31,52,51,43,38,52,56,45,53,55,66,48,70,78,66,82,66,70,87,85,71,72,77,80,45,70,69,57,54,54,50,46,54,52,43,31,49,43,48,32,49,24,53,54,51,47,52,51,52,52,61,65,71,74,112

InterPro domains:
  IPR007271 Nucleotide-sugar transporter [PF04142] (36-210)
  IPR007271 Nucleotide-sugar transporter [PTHR10231] (31-210)
  IPR037185 Multidrug transporter EmrE superfamily [SSF103481] (75-168)

Organism: Mytilus galloprovincialis (NCBI:txid29158)

pLDDT: mean 72.59, std 14.75, range [28.62, 92.19]

Mean predicted aligned error: 12.3 Å

Sequence (213 aa):
MKLYYKNDEVLPLQNTKPKSAFLSLVQWTCMLIAGTLAYGSYTIFVHLCEVDGRIPFSSASSTLMIETSKLVTSLVLYLQQTSCKPINIPKFTLWLPFSIPAILYAINNNMAIHMQLHMDPTSYQVLSNMKIGVTAVLYRIIIGRRLSKIQWFALGILTIAGLFDSYGGYSSQSRSVTEIHITLTGLIMMISYCSISGFAGVYSEYILKRHIK